Protein AF-A0A7W4TQM9-F1 (afdb_monomer_lite)

Radius of gyration: 19.51 Å; chains: 1; bounding box: 49×63×46 Å

pLDDT: mean 78.09, std 22.99, range [29.97, 98.56]

Sequence (191 aa):
MDATWTAEVLALYDAVVTAVHRAGATGSFTFEDPAGTVVALHLQCPFRLLWDGVLAIGSHDVHHTRQDLTGEESDGLDTVYDQRTGTLNAALLTARPRVTGASVGEAGALSVTWEPGFRLEVFPDCSGHIEMWRTFRLADGARHYTYPARLDQREGCAPTPAGAPVHTATGTSCDVDPDTIRLPWVEYGRT

Organism: Kineococcus radiotolerans (NCBI:txid131568)

Foldseek 3Di:
DDCVLFVVLCQLAQWFFQFWDDDQLWTKTWTQGPVRWIKMKTFPAWKFKDAQNHTQDTSCQSVADDPPPDDPVSVDRDTNRNVSRVVVNVVSNPPRWGWNDWDQDPQRWIWIDTPPRIIMTFDDDDDDDDFRMWMDTPVVVFDIDTPVGDPPNVDTPDPDPPPDDDDPDDDPDPDDDPVPDDDPDDDDDDD

Secondary structure (DSSP, 8-state):
--HHHHHHHHTTTT-EEEEEEEETTEEEEEEE-TTS-EEEEEE-S-EEEEETTEEEEEGGGGT-B-TT--SGGGGS--BHHHHHHHHHHHHHHHH-PBEEEEEE-GGG-EEEEETTTEEEEE-----SS---EEEEETTT-S-EEEESPPTTTTS--PPPPTT--------------GGG--PPP------

Structure (mmCIF, N/CA/C/O backbone):
data_AF-A0A7W4TQM9-F1
#
_entry.id   AF-A0A7W4TQM9-F1
#
loop_
_atom_site.group_PDB
_atom_site.id
_atom_site.type_symbol
_atom_site.label_atom_id
_atom_site.label_alt_id
_atom_site.label_comp_id
_atom_site.label_asym_id
_atom_site.label_entity_id
_atom_site.label_seq_id
_atom_site.pdbx_PDB_ins_code
_atom_site.Cartn_x
_atom_site.Cartn_y
_atom_site.Cartn_z
_atom_site.occupancy
_atom_site.B_iso_or_equiv
_atom_site.auth_seq_id
_atom_site.auth_comp_id
_atom_site.auth_asym_id
_atom_site.auth_atom_id
_atom_site.pdbx_PDB_model_num
ATOM 1 N N . MET A 1 1 ? 15.710 -13.471 10.686 1.00 52.88 1 MET A N 1
ATOM 2 C CA . MET A 1 1 ? 15.051 -12.196 10.338 1.00 52.88 1 MET A CA 1
ATOM 3 C C . MET A 1 1 ? 15.305 -11.216 11.468 1.00 52.88 1 MET A C 1
ATOM 5 O O . MET A 1 1 ? 15.173 -11.611 12.619 1.00 52.88 1 MET A O 1
ATOM 9 N N . ASP A 1 2 ? 15.757 -10.006 11.151 1.00 57.31 2 ASP A N 1
ATOM 10 C CA . ASP A 1 2 ? 15.994 -8.942 12.134 1.00 57.31 2 ASP A CA 1
ATOM 11 C C . ASP A 1 2 ? 14.641 -8.419 12.657 1.00 57.31 2 ASP A C 1
ATOM 13 O O . ASP A 1 2 ? 13.736 -8.144 11.871 1.00 57.31 2 ASP A O 1
ATOM 17 N N . ALA A 1 3 ? 14.486 -8.344 13.980 1.00 61.94 3 ALA A N 1
ATOM 18 C CA . ALA A 1 3 ? 13.228 -8.012 14.652 1.00 61.94 3 ALA A CA 1
ATOM 19 C C . ALA A 1 3 ? 12.780 -6.552 14.445 1.00 61.94 3 ALA A C 1
ATOM 21 O O . ALA A 1 3 ? 11.628 -6.214 14.715 1.00 61.94 3 ALA A O 1
ATOM 22 N N . THR A 1 4 ? 13.677 -5.681 13.980 1.00 61.00 4 THR A N 1
ATOM 23 C CA . THR A 1 4 ? 13.408 -4.244 13.843 1.00 61.00 4 THR A CA 1
ATOM 24 C C . THR A 1 4 ? 12.461 -3.900 12.689 1.00 61.00 4 THR A C 1
ATOM 26 O O . THR A 1 4 ? 11.603 -3.039 12.867 1.00 61.00 4 THR A O 1
ATOM 29 N N . TRP A 1 5 ? 12.518 -4.608 11.553 1.00 67.12 5 TRP A N 1
ATOM 30 C CA . TRP A 1 5 ? 11.604 -4.383 10.412 1.00 67.12 5 TRP A CA 1
ATOM 31 C C . TRP A 1 5 ? 10.157 -4.721 10.759 1.00 67.12 5 TRP A C 1
ATOM 33 O O . TRP A 1 5 ? 9.223 -4.035 10.344 1.00 67.12 5 TRP A O 1
ATOM 43 N N . THR A 1 6 ? 9.979 -5.769 11.562 1.00 70.75 6 THR A N 1
ATOM 44 C CA . THR A 1 6 ? 8.666 -6.213 12.011 1.00 70.75 6 THR A CA 1
ATOM 45 C C . THR A 1 6 ? 7.984 -5.124 12.828 1.00 70.75 6 THR A C 1
ATOM 47 O O . THR A 1 6 ? 6.808 -4.877 12.615 1.00 70.75 6 THR A O 1
ATOM 50 N N . ALA A 1 7 ? 8.701 -4.420 13.708 1.00 72.06 7 ALA A N 1
ATOM 51 C CA . ALA A 1 7 ? 8.099 -3.420 14.591 1.00 72.06 7 ALA A CA 1
ATOM 52 C C . ALA A 1 7 ? 7.445 -2.246 13.838 1.00 72.06 7 ALA A C 1
ATOM 54 O O . ALA A 1 7 ? 6.392 -1.772 14.248 1.00 72.06 7 ALA A O 1
ATOM 55 N N . GLU A 1 8 ? 8.033 -1.799 12.731 1.00 76.88 8 GLU A N 1
ATOM 56 C CA . GLU A 1 8 ? 7.565 -0.606 12.006 1.00 76.88 8 GLU A CA 1
ATOM 57 C C . GLU A 1 8 ? 6.503 -0.933 10.966 1.00 76.88 8 GLU A C 1
ATOM 59 O O . GLU A 1 8 ? 5.559 -0.174 10.781 1.00 76.88 8 GLU A O 1
ATOM 64 N N . VAL A 1 9 ? 6.582 -2.108 10.340 1.00 82.62 9 VAL A N 1
ATOM 65 C CA . VAL A 1 9 ? 5.447 -2.614 9.560 1.00 82.62 9 VAL A CA 1
ATOM 66 C C . VAL A 1 9 ? 4.268 -2.922 10.481 1.00 82.62 9 VAL A C 1
ATOM 68 O O . VAL A 1 9 ? 3.132 -2.604 10.141 1.00 82.62 9 VAL A O 1
ATOM 71 N N . LEU A 1 10 ? 4.516 -3.463 11.678 1.00 82.56 10 LEU A N 1
ATOM 72 C CA . LEU A 1 10 ? 3.479 -3.610 12.700 1.00 82.56 10 LEU A CA 1
ATOM 73 C C . LEU A 1 10 ? 2.953 -2.259 13.199 1.00 82.56 10 LEU A C 1
ATOM 75 O O . LEU A 1 10 ? 1.806 -2.205 13.627 1.00 82.56 10 LEU A O 1
ATOM 79 N N . ALA A 1 11 ? 3.724 -1.172 13.102 1.00 84.31 11 ALA A N 1
ATOM 80 C CA . ALA A 1 11 ? 3.240 0.169 13.430 1.00 84.31 11 ALA A CA 1
ATOM 81 C C . ALA A 1 11 ? 2.191 0.689 12.432 1.00 84.31 11 ALA A C 1
ATOM 83 O O . ALA A 1 11 ? 1.488 1.646 12.741 1.00 84.31 11 ALA A O 1
ATOM 84 N N . LEU A 1 12 ? 2.033 0.045 11.266 1.00 92.62 12 LEU A N 1
ATOM 85 C CA . LEU A 1 12 ? 0.896 0.307 10.383 1.00 92.62 12 LEU A CA 1
ATOM 86 C C . LEU A 1 12 ? -0.418 -0.234 10.956 1.00 92.62 12 LEU A C 1
ATOM 88 O O . LEU A 1 12 ? -1.473 0.169 10.483 1.00 92.62 12 LEU A O 1
ATOM 92 N N . TYR A 1 13 ? -0.391 -1.142 11.936 1.00 94.44 13 TYR A N 1
ATOM 93 C CA . TYR A 1 13 ? -1.608 -1.645 12.569 1.00 94.44 13 TYR A CA 1
ATOM 94 C C . TYR A 1 13 ? -2.401 -0.499 13.209 1.00 94.44 13 TYR A C 1
ATOM 96 O O . TYR A 1 13 ? -1.831 0.348 13.890 1.00 94.44 13 TYR A O 1
ATOM 104 N N . ASP A 1 14 ? -3.718 -0.485 12.989 1.00 95.88 14 ASP A N 1
ATOM 105 C CA . ASP A 1 14 ? -4.639 0.587 13.396 1.00 95.88 14 ASP A CA 1
ATOM 106 C C . ASP A 1 14 ? -4.379 1.962 12.739 1.00 95.88 14 ASP A C 1
ATOM 108 O O . ASP A 1 14 ? -5.102 2.928 12.998 1.00 95.88 14 ASP A O 1
ATOM 112 N N . ALA A 1 15 ? -3.405 2.070 11.830 1.00 96.94 15 ALA A N 1
ATOM 113 C CA . ALA A 1 15 ? -3.226 3.274 11.035 1.00 96.94 15 ALA A CA 1
ATOM 114 C C . ALA A 1 15 ? -4.370 3.424 10.020 1.00 96.94 15 ALA A C 1
ATOM 116 O O . ALA A 1 15 ? -4.879 2.448 9.464 1.00 96.94 15 ALA A O 1
ATOM 117 N N . VAL A 1 16 ? -4.772 4.663 9.755 1.00 97.88 16 VAL A N 1
ATOM 118 C CA . VAL A 1 16 ? -5.761 4.994 8.728 1.00 97.88 16 VAL A CA 1
ATOM 119 C C . VAL A 1 16 ? -5.063 5.087 7.382 1.00 97.88 16 VAL A C 1
ATOM 121 O O . VAL A 1 16 ? -4.104 5.841 7.249 1.00 97.88 16 VAL A O 1
ATOM 124 N N . VAL A 1 17 ?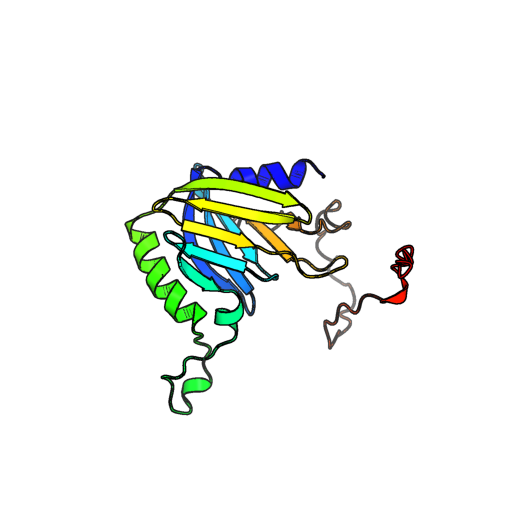 -5.559 4.387 6.364 1.00 98.00 17 VAL A N 1
ATOM 125 C CA . VAL A 1 17 ? -5.069 4.562 4.988 1.00 98.00 17 VAL A CA 1
ATOM 126 C C . VAL A 1 17 ? -5.633 5.869 4.438 1.00 98.00 17 VAL A C 1
ATOM 128 O O . VAL A 1 17 ? -6.848 6.017 4.304 1.00 98.00 17 VAL A O 1
ATOM 131 N N . THR A 1 18 ? -4.767 6.837 4.143 1.00 97.81 18 THR A N 1
ATOM 132 C CA . THR A 1 18 ? -5.188 8.195 3.763 1.00 97.81 18 THR A CA 1
ATOM 133 C C . THR A 1 18 ? -5.056 8.469 2.275 1.00 97.81 18 THR A C 1
ATOM 135 O O . THR A 1 18 ? -5.865 9.218 1.730 1.00 97.81 18 THR A O 1
ATOM 138 N N . ALA A 1 19 ? -4.071 7.868 1.606 1.00 97.75 19 ALA A N 1
ATOM 139 C CA . ALA A 1 19 ? -3.876 8.056 0.175 1.00 97.75 19 ALA A CA 1
ATOM 140 C C . ALA A 1 19 ? -3.086 6.915 -0.466 1.00 97.75 19 ALA A C 1
ATOM 142 O O . ALA A 1 19 ? -2.224 6.297 0.156 1.00 97.75 19 ALA A O 1
ATOM 143 N N . VAL A 1 20 ? -3.328 6.717 -1.756 1.00 97.69 20 VAL A N 1
ATOM 144 C CA . VAL A 1 20 ? -2.498 5.940 -2.671 1.00 97.69 20 VAL A CA 1
ATOM 145 C C . VAL A 1 20 ? -2.109 6.856 -3.819 1.00 97.69 20 VAL A C 1
ATOM 147 O O . VAL A 1 20 ? -2.951 7.547 -4.384 1.00 97.69 20 VAL A O 1
ATOM 150 N N . HIS A 1 21 ? -0.832 6.916 -4.152 1.00 95.19 21 HIS A N 1
ATOM 151 C CA . HIS A 1 21 ? -0.335 7.761 -5.231 1.00 95.19 21 HIS A CA 1
ATOM 152 C C . HIS A 1 21 ? 0.903 7.133 -5.853 1.00 95.19 21 HIS A C 1
ATOM 154 O O . HIS A 1 21 ? 1.352 6.053 -5.456 1.00 95.19 21 HIS A O 1
ATOM 160 N N . ARG A 1 22 ? 1.423 7.784 -6.886 1.00 93.69 22 ARG A N 1
ATOM 161 C CA . ARG A 1 22 ? 2.660 7.392 -7.542 1.00 93.69 22 ARG A CA 1
ATOM 162 C C . ARG A 1 22 ? 3.803 8.284 -7.069 1.00 93.69 22 ARG A C 1
ATOM 164 O O . ARG A 1 22 ? 3.654 9.500 -7.000 1.00 93.69 22 ARG A O 1
ATOM 171 N N . ALA A 1 23 ? 4.954 7.686 -6.783 1.00 90.00 23 ALA A N 1
ATOM 172 C CA . ALA A 1 23 ? 6.207 8.393 -6.539 1.00 90.00 23 ALA A CA 1
ATOM 173 C C . ALA A 1 23 ? 7.194 8.051 -7.668 1.00 90.00 23 ALA A C 1
ATOM 175 O O . ALA A 1 23 ? 7.927 7.062 -7.611 1.00 90.00 23 ALA A O 1
ATOM 176 N N . GLY A 1 24 ? 7.169 8.836 -8.748 1.00 89.06 24 GLY A N 1
ATOM 177 C CA . GLY A 1 24 ? 7.947 8.557 -9.960 1.00 89.06 24 GLY A CA 1
ATOM 178 C C . GLY A 1 24 ? 7.438 7.313 -10.696 1.00 89.06 24 GLY A C 1
ATOM 179 O O . GLY A 1 24 ? 6.365 7.343 -11.291 1.00 89.06 24 GLY A O 1
ATOM 180 N N . ALA A 1 25 ? 8.211 6.227 -10.660 1.00 89.25 25 ALA A N 1
ATOM 181 C CA . ALA A 1 25 ? 7.864 4.931 -11.256 1.00 89.25 25 ALA A CA 1
ATOM 182 C C . ALA A 1 25 ? 7.417 3.888 -10.211 1.00 89.25 25 ALA A C 1
ATOM 184 O O . ALA A 1 25 ? 7.388 2.697 -10.500 1.00 89.25 25 ALA A O 1
ATOM 185 N N . THR A 1 26 ? 7.102 4.324 -8.989 1.00 92.50 26 THR A N 1
ATOM 186 C CA . THR A 1 26 ? 6.798 3.440 -7.853 1.00 92.50 26 THR A CA 1
ATOM 187 C C . THR A 1 26 ? 5.411 3.718 -7.286 1.00 92.50 26 THR A C 1
ATOM 189 O O . THR A 1 26 ? 4.927 4.853 -7.338 1.00 92.50 26 THR A O 1
ATOM 192 N N . GLY A 1 27 ? 4.772 2.689 -6.729 1.00 96.50 27 GLY A N 1
ATOM 193 C CA . GLY A 1 27 ? 3.547 2.863 -5.951 1.00 96.50 27 GLY A CA 1
ATOM 194 C C . GLY A 1 27 ? 3.862 3.410 -4.561 1.00 96.50 27 GLY A C 1
ATOM 195 O O . GLY A 1 27 ? 4.877 3.051 -3.967 1.00 96.50 27 GLY A O 1
ATOM 196 N N . SER A 1 28 ? 3.003 4.276 -4.033 1.00 96.62 28 SER A N 1
ATOM 197 C CA . SER A 1 28 ? 3.145 4.852 -2.699 1.00 96.62 28 SER A CA 1
ATOM 198 C C . SER A 1 28 ? 1.815 4.839 -1.957 1.00 96.62 28 SER A C 1
ATOM 200 O O . SER A 1 28 ? 0.782 5.225 -2.507 1.00 96.62 28 SER A O 1
ATOM 202 N N . PHE A 1 29 ? 1.847 4.395 -0.704 1.00 97.88 29 PHE A N 1
ATOM 203 C CA . PHE A 1 29 ? 0.710 4.387 0.209 1.00 97.88 29 PHE A CA 1
ATOM 204 C C . PHE A 1 29 ? 1.023 5.279 1.403 1.00 97.88 29 PHE A C 1
ATOM 206 O O . PHE A 1 29 ? 2.104 5.186 1.983 1.00 97.88 29 PHE A O 1
ATOM 213 N N . THR A 1 30 ? 0.065 6.111 1.786 1.00 97.25 30 THR A N 1
ATOM 214 C CA . THR A 1 30 ? 0.161 6.981 2.954 1.00 97.25 30 THR A CA 1
ATOM 215 C C . THR A 1 30 ? -0.810 6.510 4.023 1.00 97.25 30 THR A C 1
ATOM 217 O O . THR A 1 30 ? -1.977 6.217 3.745 1.00 97.25 30 THR A O 1
ATOM 220 N N . PHE A 1 31 ? -0.315 6.473 5.251 1.00 97.00 31 PHE A N 1
ATOM 221 C CA . PHE A 1 31 ? -1.038 6.084 6.445 1.00 97.00 31 PHE A CA 1
ATOM 222 C C . PHE A 1 31 ? -0.929 7.187 7.497 1.00 97.00 31 PHE A C 1
ATOM 224 O O . PHE A 1 31 ? 0.062 7.912 7.543 1.00 97.00 31 PHE A O 1
ATOM 231 N N . GLU A 1 32 ? -1.931 7.302 8.355 1.00 96.19 32 GLU A N 1
ATOM 232 C CA . GLU A 1 32 ? -1.914 8.146 9.550 1.00 96.19 32 GLU A CA 1
ATOM 233 C C . GLU A 1 32 ? -2.048 7.236 10.771 1.00 96.19 32 GLU A C 1
ATOM 235 O O . GLU A 1 32 ? -3.063 6.554 10.923 1.00 96.19 32 GLU A O 1
ATOM 240 N N . ASP A 1 33 ? -1.013 7.173 11.607 1.00 93.62 33 ASP A N 1
ATOM 241 C CA . ASP A 1 33 ? -1.035 6.354 12.819 1.00 93.62 33 ASP A CA 1
ATOM 242 C C . ASP A 1 33 ? -1.989 6.942 13.889 1.00 93.62 33 ASP A C 1
ATOM 244 O O . ASP A 1 33 ? -2.444 8.084 13.764 1.00 93.62 33 ASP A O 1
ATOM 248 N N . PRO A 1 34 ? -2.310 6.208 14.973 1.00 93.00 34 PRO A N 1
ATOM 249 C CA . PRO A 1 34 ? -3.185 6.721 16.032 1.00 93.00 34 PRO A CA 1
ATOM 250 C C . PRO A 1 34 ? -2.680 7.990 16.740 1.00 93.00 34 PRO A C 1
ATOM 252 O O . PRO A 1 34 ? -3.470 8.678 17.387 1.00 93.00 34 PRO A O 1
ATOM 255 N N . ALA A 1 35 ? -1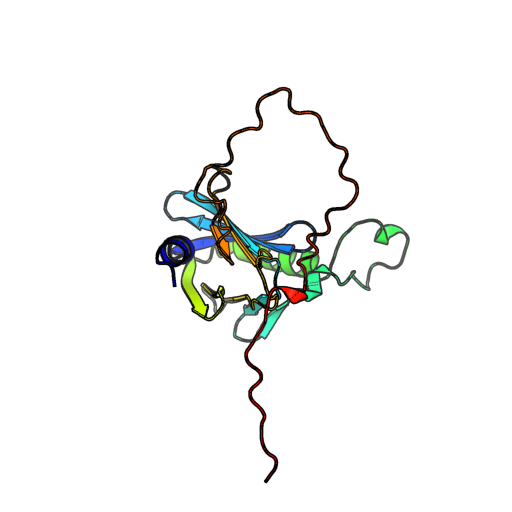.386 8.307 16.636 1.00 91.81 35 ALA A N 1
ATOM 256 C CA . ALA A 1 35 ? -0.798 9.535 17.162 1.00 91.81 35 ALA A CA 1
ATOM 257 C C . ALA A 1 35 ? -0.883 10.714 16.168 1.00 91.81 35 ALA A C 1
ATOM 259 O O . ALA A 1 35 ? -0.466 11.822 16.505 1.00 91.81 35 ALA A O 1
ATOM 260 N N . GLY A 1 36 ? -1.433 10.502 14.968 1.00 93.12 36 GLY A N 1
ATOM 261 C CA . GLY A 1 36 ? -1.517 11.496 13.898 1.00 93.12 36 GLY A CA 1
ATOM 262 C C . GLY A 1 36 ? -0.234 11.623 13.071 1.00 93.12 36 GLY A C 1
ATOM 263 O O . GLY A 1 36 ? -0.100 12.561 12.285 1.00 93.12 36 GLY A O 1
ATOM 264 N N . THR A 1 37 ? 0.726 10.711 13.234 1.00 92.25 37 THR A N 1
ATOM 265 C CA . THR A 1 37 ? 1.956 10.697 12.439 1.00 92.25 37 THR A CA 1
ATOM 266 C C . THR A 1 37 ? 1.665 10.146 11.054 1.00 92.25 37 THR A C 1
ATOM 268 O O . THR A 1 37 ? 1.096 9.064 10.908 1.00 92.25 37 THR A O 1
ATOM 271 N N . VAL A 1 38 ? 2.121 10.857 10.024 1.00 94.12 38 VAL A N 1
ATOM 272 C CA . VAL A 1 38 ? 1.992 10.388 8.645 1.00 94.12 38 VAL A CA 1
ATOM 273 C C . VAL A 1 38 ? 3.159 9.474 8.284 1.00 94.12 38 VAL A C 1
ATOM 275 O O . VAL A 1 38 ? 4.319 9.893 8.319 1.00 94.12 38 VAL A O 1
ATOM 278 N N . VAL A 1 39 ? 2.841 8.240 7.904 1.00 93.62 39 VAL A N 1
ATOM 279 C CA . VAL A 1 39 ? 3.780 7.211 7.451 1.00 93.62 39 VAL A CA 1
ATOM 280 C C . VAL A 1 39 ? 3.568 6.968 5.961 1.00 93.62 39 VAL A C 1
ATOM 282 O O . VAL A 1 39 ? 2.442 6.774 5.516 1.00 93.62 39 VAL A O 1
ATOM 285 N N . ALA A 1 40 ? 4.643 6.957 5.183 1.00 94.38 40 ALA A N 1
ATOM 286 C CA . ALA A 1 40 ? 4.629 6.585 3.775 1.00 94.38 40 ALA A CA 1
ATOM 287 C C . ALA A 1 40 ? 5.263 5.201 3.581 1.00 94.38 40 ALA A C 1
ATOM 289 O O . ALA A 1 40 ? 6.264 4.879 4.220 1.00 94.38 40 ALA A O 1
ATOM 290 N N . LEU A 1 41 ? 4.697 4.406 2.675 1.00 95.81 41 LEU A N 1
ATOM 291 C CA . LEU A 1 41 ? 5.211 3.125 2.193 1.00 95.81 41 LEU A CA 1
ATOM 292 C C . LEU A 1 41 ? 5.432 3.233 0.684 1.00 95.81 41 LEU A C 1
ATOM 294 O O . LEU A 1 41 ? 4.469 3.337 -0.071 1.00 95.81 41 LEU A O 1
ATOM 298 N N . HIS A 1 42 ? 6.686 3.195 0.244 1.00 95.69 42 HIS A N 1
ATOM 299 C CA . HIS A 1 42 ? 7.048 3.200 -1.174 1.00 95.69 42 HIS A CA 1
ATOM 300 C C . HIS A 1 42 ? 7.360 1.781 -1.651 1.00 95.69 42 HIS A C 1
ATOM 302 O O . HIS A 1 42 ? 8.055 1.036 -0.959 1.00 95.69 42 HIS A O 1
ATOM 308 N N . LEU A 1 43 ? 6.884 1.436 -2.848 1.00 96.56 43 LEU A N 1
ATOM 309 C CA . LEU A 1 43 ? 6.911 0.091 -3.421 1.00 96.56 43 LEU A CA 1
ATOM 310 C C . LEU A 1 43 ? 7.662 0.096 -4.757 1.00 96.56 43 LEU A C 1
ATOM 312 O O . LEU A 1 43 ? 7.127 0.563 -5.764 1.00 96.56 43 LEU A O 1
ATOM 316 N N . GLN A 1 44 ? 8.898 -0.408 -4.758 1.00 94.25 44 GLN A N 1
ATOM 317 C CA . GLN A 1 44 ? 9.731 -0.512 -5.964 1.00 94.25 44 GLN A CA 1
ATOM 318 C C . GLN A 1 44 ? 9.544 -1.854 -6.686 1.00 94.25 44 GLN A C 1
ATOM 320 O O . GLN A 1 44 ? 9.601 -1.904 -7.910 1.00 94.25 44 GLN A O 1
ATOM 325 N N . CYS A 1 45 ? 9.293 -2.928 -5.935 1.00 94.25 45 CYS A N 1
ATOM 326 C CA . CYS A 1 45 ? 8.994 -4.255 -6.477 1.00 94.25 45 CYS A CA 1
ATOM 327 C C . CYS A 1 45 ? 7.533 -4.393 -6.942 1.00 94.25 45 CYS A C 1
ATOM 329 O O . CYS A 1 45 ? 6.685 -3.567 -6.581 1.00 94.25 45 CYS A O 1
ATOM 331 N N . PRO A 1 46 ? 7.200 -5.464 -7.692 1.00 97.38 46 PRO A N 1
ATOM 332 C CA . PRO A 1 46 ? 5.828 -5.803 -8.019 1.00 97.38 46 PRO A CA 1
ATOM 333 C C . PRO A 1 46 ? 4.931 -5.826 -6.787 1.00 97.38 46 PRO A C 1
ATOM 335 O O . PRO A 1 46 ? 5.259 -6.382 -5.739 1.00 97.38 46 PRO A O 1
ATOM 338 N N . PHE A 1 47 ? 3.757 -5.235 -6.935 1.00 98.31 47 PHE A N 1
ATOM 339 C CA . PHE A 1 47 ? 2.743 -5.213 -5.900 1.00 98.31 47 PHE A CA 1
ATOM 340 C C . PHE A 1 47 ? 1.364 -5.313 -6.528 1.00 98.31 47 PHE A C 1
ATOM 342 O O . PHE A 1 47 ? 1.166 -5.053 -7.721 1.00 98.31 47 PHE A O 1
ATOM 349 N N . ARG A 1 48 ? 0.393 -5.668 -5.695 1.00 98.50 48 ARG A N 1
ATOM 350 C CA . ARG A 1 48 ? -1.014 -5.573 -6.043 1.00 98.50 48 ARG A CA 1
ATOM 351 C C . ARG A 1 48 ? -1.852 -5.131 -4.864 1.00 98.50 48 ARG A C 1
ATOM 353 O O . ARG A 1 48 ? -1.613 -5.545 -3.735 1.00 98.50 48 ARG A O 1
ATOM 360 N N . LEU A 1 49 ? -2.871 -4.345 -5.160 1.00 98.56 49 LEU A N 1
ATOM 361 C CA . LEU A 1 49 ? -3.971 -4.056 -4.266 1.00 98.56 49 LEU A CA 1
ATOM 362 C C . LEU A 1 49 ? -5.180 -4.872 -4.709 1.00 98.56 49 LEU A C 1
ATOM 364 O O . LEU A 1 49 ? -5.653 -4.732 -5.839 1.00 98.56 49 LEU A O 1
ATOM 368 N N . LEU A 1 50 ? -5.679 -5.707 -3.810 1.00 98.50 50 LEU A N 1
ATOM 369 C CA . LEU A 1 50 ? -6.927 -6.432 -3.965 1.00 98.50 50 LEU A CA 1
ATOM 370 C C . LEU A 1 50 ? -8.048 -5.711 -3.214 1.00 98.50 50 LEU A C 1
ATOM 372 O O . LEU A 1 50 ? -7.803 -5.143 -2.150 1.00 98.50 50 LEU A O 1
ATOM 376 N N . TRP A 1 51 ? -9.267 -5.797 -3.735 1.00 97.12 51 TRP A N 1
ATOM 377 C CA . TRP A 1 51 ? -10.502 -5.430 -3.045 1.00 97.12 51 TRP A CA 1
ATOM 378 C C . TRP A 1 51 ? -11.503 -6.574 -3.208 1.00 97.12 51 TRP A C 1
ATOM 380 O O . TRP A 1 51 ? -11.812 -6.963 -4.334 1.00 97.12 51 TRP A O 1
ATOM 390 N N . ASP A 1 52 ? -11.922 -7.179 -2.093 1.00 96.38 52 ASP A N 1
ATOM 391 C CA . ASP A 1 52 ? -12.800 -8.359 -2.072 1.00 96.38 52 ASP A CA 1
ATOM 392 C C . ASP A 1 52 ? -12.287 -9.497 -2.980 1.00 96.38 52 ASP A C 1
ATOM 394 O O . ASP A 1 52 ? -13.031 -10.199 -3.663 1.00 96.38 52 ASP A O 1
ATOM 398 N N . GLY A 1 53 ? -10.959 -9.668 -3.005 1.00 96.38 53 GLY A N 1
ATOM 399 C CA . GLY A 1 53 ? -10.264 -10.683 -3.803 1.00 96.38 53 GLY A CA 1
ATOM 400 C C . GLY A 1 53 ? -10.045 -10.326 -5.278 1.00 96.38 53 GLY A C 1
ATOM 401 O O . GLY A 1 53 ? -9.349 -11.065 -5.973 1.00 96.38 53 GLY A O 1
ATOM 402 N N . VAL A 1 54 ? -10.568 -9.196 -5.758 1.00 97.44 54 VAL A N 1
ATOM 403 C CA . VAL A 1 54 ? -10.380 -8.717 -7.135 1.00 97.44 54 VAL A CA 1
ATOM 404 C C . VAL A 1 54 ? -9.169 -7.794 -7.214 1.00 97.44 54 VAL A C 1
ATOM 406 O O . VAL A 1 54 ? -8.981 -6.938 -6.355 1.00 97.44 54 VAL A O 1
ATOM 409 N N . LEU A 1 55 ? -8.347 -7.942 -8.258 1.00 98.00 55 LEU A N 1
ATOM 410 C CA . LEU A 1 55 ? -7.218 -7.048 -8.521 1.00 98.00 55 LEU A CA 1
ATOM 411 C C . LEU A 1 55 ? -7.715 -5.637 -8.864 1.00 98.00 55 LEU A C 1
ATOM 413 O O . LEU A 1 55 ? -8.193 -5.401 -9.970 1.00 98.00 55 LEU A O 1
ATOM 417 N N . ALA A 1 56 ? -7.577 -4.706 -7.920 1.00 97.25 56 ALA A N 1
ATOM 418 C CA . ALA A 1 56 ? -7.965 -3.311 -8.091 1.00 97.25 56 ALA A CA 1
ATOM 419 C C . ALA A 1 56 ? -6.837 -2.492 -8.734 1.00 97.25 56 ALA A C 1
ATOM 421 O O . ALA A 1 56 ? -7.068 -1.766 -9.701 1.00 97.25 56 ALA A O 1
ATOM 422 N N . ILE A 1 57 ? -5.608 -2.626 -8.227 1.00 98.19 57 ILE A N 1
ATOM 423 C CA . ILE A 1 57 ? -4.426 -1.900 -8.720 1.00 98.19 57 ILE A CA 1
ATOM 424 C C . ILE A 1 57 ? -3.245 -2.865 -8.789 1.00 98.19 57 ILE A C 1
ATOM 426 O O . ILE A 1 57 ? -2.987 -3.586 -7.829 1.00 98.19 57 ILE A O 1
ATOM 430 N N . GLY A 1 58 ? -2.522 -2.879 -9.904 1.00 97.88 58 GLY A N 1
ATOM 431 C CA . GLY A 1 58 ? -1.265 -3.614 -10.054 1.00 97.88 58 GLY A CA 1
ATOM 432 C C . GLY A 1 58 ? -0.089 -2.672 -10.288 1.00 97.88 58 GLY A C 1
ATOM 433 O O . GLY A 1 58 ? -0.263 -1.580 -10.822 1.00 97.88 58 GLY A O 1
ATOM 434 N N . SER A 1 59 ? 1.125 -3.104 -9.948 1.00 96.62 59 SER A N 1
ATOM 435 C CA . SER A 1 59 ? 2.344 -2.322 -10.208 1.00 96.62 59 SER A CA 1
ATOM 436 C C . SER A 1 59 ? 2.521 -1.948 -11.682 1.00 96.62 59 SER A C 1
ATOM 438 O O . SER A 1 59 ? 2.945 -0.840 -11.978 1.00 96.62 59 SER A O 1
ATOM 440 N N . HIS A 1 60 ? 2.136 -2.821 -12.618 1.00 95.31 60 HIS A N 1
ATOM 441 C CA . HIS A 1 60 ? 2.212 -2.528 -14.054 1.00 95.31 60 HIS A CA 1
ATOM 442 C C . HIS A 1 60 ? 1.327 -1.353 -14.486 1.00 95.31 60 HIS A C 1
ATOM 444 O O . HIS A 1 60 ? 1.660 -0.679 -15.461 1.00 95.31 60 HIS A O 1
ATOM 450 N N . ASP A 1 61 ? 0.250 -1.048 -13.750 1.00 95.19 61 ASP A N 1
ATOM 451 C CA . ASP A 1 61 ? -0.618 0.092 -14.061 1.00 95.19 61 ASP A CA 1
ATOM 452 C C . ASP A 1 61 ? 0.175 1.417 -14.060 1.00 95.19 61 ASP A C 1
ATOM 454 O O . ASP A 1 61 ? -0.228 2.364 -14.732 1.00 95.19 61 ASP A O 1
ATOM 458 N N . VAL A 1 62 ? 1.310 1.478 -13.340 1.00 92.00 62 VAL A N 1
ATOM 459 C CA . VAL A 1 62 ? 2.225 2.634 -13.244 1.00 92.00 62 VAL A CA 1
ATOM 460 C C . VAL A 1 62 ? 2.909 2.960 -14.577 1.00 92.00 62 VAL A C 1
ATOM 462 O O . VAL A 1 62 ? 3.389 4.074 -14.772 1.00 92.00 62 VAL A O 1
ATOM 465 N N . HIS A 1 63 ? 2.968 2.005 -15.505 1.00 88.44 63 HIS A N 1
ATOM 466 C CA . HIS A 1 63 ? 3.641 2.164 -16.797 1.00 88.44 63 HIS A CA 1
ATOM 467 C C . HIS A 1 63 ? 2.670 2.237 -17.977 1.00 88.44 63 HIS A C 1
ATOM 469 O O . HIS A 1 63 ? 3.085 2.525 -19.099 1.00 88.44 63 HIS A O 1
ATOM 475 N N . HIS A 1 64 ? 1.384 1.975 -17.748 1.00 86.19 64 HIS A N 1
ATOM 476 C CA . HIS A 1 64 ? 0.383 1.989 -18.804 1.00 86.19 64 HIS A CA 1
ATOM 477 C C . HIS A 1 64 ? -0.211 3.383 -18.949 1.00 86.19 64 HIS A C 1
ATOM 479 O O . HIS A 1 64 ? -0.969 3.841 -18.094 1.00 86.19 64 HIS A O 1
ATOM 485 N N . THR A 1 65 ? 0.119 4.046 -20.055 1.00 83.06 65 THR A N 1
ATOM 486 C CA . THR A 1 65 ? -0.560 5.275 -20.457 1.00 83.06 65 THR A CA 1
ATOM 487 C C . THR A 1 65 ? -2.024 4.989 -20.765 1.00 83.06 65 THR A C 1
ATOM 489 O O . THR A 1 65 ? -2.411 3.903 -21.213 1.00 83.06 65 THR A O 1
ATOM 492 N N . ARG A 1 66 ? -2.860 5.982 -20.491 1.00 76.88 66 ARG A N 1
ATOM 493 C CA . ARG A 1 66 ? -4.289 5.927 -20.770 1.00 76.88 66 ARG A CA 1
ATOM 494 C C . ARG A 1 66 ? -4.554 5.912 -22.280 1.00 76.88 66 ARG A C 1
ATOM 496 O O . ARG A 1 66 ? -4.105 6.796 -23.000 1.00 76.88 66 ARG A O 1
ATOM 503 N N . GLN A 1 67 ? -5.288 4.901 -22.757 1.00 66.19 67 GLN A N 1
ATOM 504 C CA . GLN A 1 67 ? -5.606 4.727 -24.185 1.00 66.19 67 GLN A CA 1
ATOM 505 C C . GLN A 1 67 ? -6.640 5.734 -24.710 1.00 66.19 67 GLN A C 1
ATOM 507 O O . GLN A 1 67 ? -6.754 5.915 -25.918 1.00 66.19 67 GLN A O 1
ATOM 512 N N . ASP A 1 68 ? -7.401 6.377 -23.822 1.00 65.50 68 ASP A N 1
ATOM 513 C CA . ASP A 1 68 ? -8.402 7.389 -24.164 1.00 65.50 68 ASP A CA 1
ATOM 514 C C . ASP A 1 68 ? -7.806 8.785 -24.420 1.00 65.50 68 ASP A C 1
ATOM 516 O O . ASP A 1 68 ? -8.525 9.687 -24.846 1.00 65.50 68 ASP A O 1
ATOM 520 N N . LEU A 1 69 ? -6.493 8.956 -24.236 1.00 58.19 69 LEU A N 1
ATOM 521 C CA . LEU A 1 69 ? -5.767 10.167 -24.609 1.00 58.19 69 LEU A CA 1
ATOM 522 C C . LEU A 1 69 ? -5.323 10.071 -26.077 1.00 58.19 69 LEU A C 1
ATOM 524 O O . LEU A 1 69 ? -4.209 9.655 -26.392 1.00 58.19 69 LEU A O 1
ATOM 528 N N . THR A 1 70 ? -6.205 10.424 -27.010 1.00 53.59 70 THR A N 1
ATOM 529 C CA . THR A 1 70 ? -5.830 10.583 -28.422 1.00 53.59 70 THR A CA 1
ATOM 530 C C . THR A 1 70 ? -5.341 12.013 -28.671 1.00 53.59 70 THR A C 1
ATOM 532 O O . THR A 1 70 ? -6.165 12.915 -28.800 1.00 53.59 70 THR A O 1
ATOM 535 N N . GLY A 1 71 ? -4.026 12.237 -28.767 1.00 55.06 71 GLY A N 1
ATOM 536 C CA . GLY A 1 71 ? -3.449 13.532 -29.168 1.00 55.06 71 GLY A CA 1
ATOM 537 C C . GLY A 1 71 ? -2.125 13.887 -28.480 1.00 55.06 71 GLY A C 1
ATOM 538 O O . GLY A 1 71 ? -1.627 13.133 -27.648 1.00 55.06 71 GLY A O 1
ATOM 539 N N . GLU A 1 72 ? -1.580 15.067 -28.808 1.00 52.59 72 GLU A N 1
ATOM 540 C CA . GLU A 1 72 ? -0.387 15.688 -28.182 1.00 52.59 72 GLU A CA 1
ATOM 541 C C . GLU A 1 72 ? -0.558 15.974 -26.667 1.00 52.59 72 GLU A C 1
ATOM 543 O O . GLU A 1 72 ? 0.361 16.439 -26.004 1.00 52.59 72 GLU A O 1
ATOM 548 N N . GLU A 1 73 ? -1.712 15.642 -26.076 1.00 52.88 73 GLU A N 1
ATOM 549 C CA . GLU A 1 73 ? -1.961 15.674 -24.625 1.00 52.88 73 GLU A CA 1
ATOM 550 C C . GLU A 1 73 ? -1.260 14.526 -23.863 1.00 52.88 73 GLU A C 1
ATOM 552 O O . GLU A 1 73 ? -1.253 14.506 -22.633 1.00 52.88 73 GLU A O 1
ATOM 557 N N . SER A 1 74 ? -0.625 13.583 -24.575 1.00 53.06 74 SER A N 1
ATOM 558 C CA . SER A 1 74 ? 0.175 12.489 -23.996 1.00 53.06 74 SER A CA 1
ATOM 559 C C . SER A 1 74 ? 1.482 12.948 -23.336 1.00 53.06 74 SER A C 1
ATOM 561 O O . SER A 1 74 ? 2.123 12.150 -22.646 1.00 53.06 74 SER A O 1
ATOM 563 N N . ASP A 1 75 ? 1.887 14.205 -23.513 1.00 46.94 75 ASP A N 1
ATOM 564 C CA . ASP A 1 75 ? 3.126 14.734 -22.930 1.00 46.94 75 ASP A CA 1
ATOM 565 C C . ASP A 1 75 ? 3.043 14.868 -21.389 1.00 46.94 75 ASP A C 1
ATOM 567 O O . ASP A 1 75 ? 4.036 15.170 -20.724 1.00 46.94 75 ASP A O 1
ATOM 571 N N . GLY A 1 76 ? 1.872 14.582 -20.801 1.00 51.81 76 GLY A N 1
ATOM 572 C CA . GLY A 1 76 ? 1.563 14.724 -19.382 1.00 51.81 76 GLY A CA 1
ATOM 573 C C . GLY A 1 76 ? 0.979 13.474 -18.716 1.00 51.81 76 GLY A C 1
ATOM 574 O O . GLY A 1 76 ? -0.179 13.470 -18.326 1.00 51.81 76 GLY A O 1
ATOM 575 N N . LEU A 1 77 ? 1.828 12.473 -18.479 1.00 62.50 77 LEU A N 1
ATOM 576 C CA . LEU A 1 77 ? 1.982 11.797 -17.176 1.00 62.50 77 LEU A CA 1
ATOM 577 C C . LEU A 1 77 ? 0.837 10.953 -16.573 1.00 62.50 77 LEU A C 1
ATOM 579 O O . LEU A 1 77 ? 1.157 10.205 -15.656 1.00 62.50 77 LEU A O 1
ATOM 583 N N . ASP A 1 78 ? -0.413 10.992 -17.032 1.00 77.94 78 ASP A N 1
ATOM 584 C CA . ASP A 1 78 ? -1.501 10.219 -16.410 1.00 77.94 78 ASP A CA 1
ATOM 585 C C . ASP A 1 78 ? -1.529 8.753 -16.873 1.00 77.94 78 ASP A C 1
ATOM 587 O O . ASP A 1 78 ? -1.721 8.416 -18.047 1.00 77.94 78 ASP A O 1
ATOM 591 N N . THR A 1 79 ? -1.369 7.851 -15.911 1.00 89.50 79 THR A N 1
ATOM 592 C CA . THR A 1 79 ? -1.348 6.400 -16.122 1.00 89.50 79 THR A CA 1
ATOM 593 C C . THR A 1 79 ? -2.669 5.751 -15.703 1.00 89.50 79 THR A C 1
ATOM 595 O O . THR A 1 79 ? -3.498 6.351 -15.012 1.00 89.50 79 THR A O 1
ATOM 598 N N . VAL A 1 80 ? -2.878 4.488 -16.085 1.00 92.75 80 VAL A N 1
ATOM 599 C CA . VAL A 1 80 ? -3.977 3.660 -15.552 1.00 92.75 80 VAL A CA 1
ATOM 600 C C . VAL A 1 80 ? -3.932 3.636 -14.019 1.00 92.75 80 VAL A C 1
ATOM 602 O O . VAL A 1 80 ? -4.977 3.642 -13.364 1.00 92.75 80 VAL A O 1
ATOM 605 N N . TYR A 1 81 ? -2.733 3.670 -13.435 1.00 94.62 81 TYR A N 1
ATOM 606 C CA . TYR A 1 81 ? -2.543 3.763 -11.993 1.00 94.62 81 TYR A CA 1
ATOM 607 C C . TYR A 1 81 ? -3.090 5.074 -11.419 1.00 94.62 81 TYR A C 1
ATOM 609 O O . TYR A 1 81 ? -3.858 5.047 -10.457 1.00 94.62 81 TYR A O 1
ATOM 617 N N . ASP A 1 82 ? -2.759 6.217 -12.021 1.00 93.38 82 ASP A N 1
ATOM 618 C CA . ASP A 1 82 ? -3.202 7.532 -11.538 1.00 93.38 82 ASP A CA 1
ATOM 619 C C . ASP A 1 82 ? -4.742 7.642 -11.554 1.00 93.38 82 ASP A C 1
ATOM 621 O O . ASP A 1 82 ? -5.356 8.051 -10.566 1.00 93.38 82 ASP A O 1
ATOM 625 N N . GLN A 1 83 ? -5.399 7.141 -12.606 1.00 92.81 83 GLN A N 1
ATOM 626 C CA . GLN A 1 83 ? -6.865 7.067 -12.663 1.00 92.81 83 GLN A CA 1
ATOM 627 C C . GLN A 1 83 ? -7.454 6.210 -11.529 1.00 92.81 83 GLN A C 1
ATOM 629 O O . GLN A 1 83 ? -8.363 6.644 -10.815 1.00 92.81 83 GLN A O 1
ATOM 634 N N . ARG A 1 84 ? -6.950 4.981 -11.358 1.00 95.81 84 ARG A N 1
ATOM 635 C CA . ARG A 1 84 ? -7.473 4.036 -10.358 1.00 95.81 84 ARG A CA 1
ATOM 636 C C . ARG A 1 84 ? -7.244 4.528 -8.934 1.00 95.81 84 ARG A C 1
ATOM 638 O O . ARG A 1 84 ? -8.138 4.414 -8.095 1.00 95.81 84 ARG A O 1
ATOM 645 N N . THR A 1 85 ? -6.075 5.105 -8.666 1.00 96.31 85 THR A N 1
ATOM 646 C CA . THR A 1 85 ? -5.784 5.713 -7.365 1.00 96.31 85 THR A CA 1
ATOM 647 C C . THR A 1 85 ? -6.646 6.943 -7.103 1.00 96.31 85 THR A C 1
ATOM 649 O O . THR A 1 85 ? -7.079 7.117 -5.971 1.00 96.31 85 THR A O 1
ATOM 652 N N . GLY A 1 86 ? -7.002 7.741 -8.116 1.00 95.44 86 GLY A N 1
ATOM 653 C CA . GLY A 1 86 ? -7.969 8.834 -7.971 1.00 95.44 86 GLY A CA 1
ATOM 654 C C . GLY A 1 86 ? -9.335 8.359 -7.461 1.00 95.44 86 GLY A C 1
ATOM 655 O O . GLY A 1 86 ? -9.852 8.896 -6.479 1.00 95.44 86 GLY A O 1
ATOM 656 N N . THR A 1 87 ? -9.895 7.305 -8.067 1.00 94.31 87 THR A N 1
ATOM 657 C CA . THR A 1 87 ? -11.149 6.687 -7.596 1.00 94.31 87 THR A CA 1
ATOM 658 C C . THR A 1 87 ? -11.012 6.128 -6.181 1.00 94.31 87 THR A C 1
ATOM 660 O O . THR A 1 87 ? -11.877 6.365 -5.337 1.00 94.31 87 THR A O 1
ATOM 663 N N . LEU A 1 88 ? -9.915 5.419 -5.900 1.00 95.94 88 LEU A N 1
ATOM 664 C CA . LEU A 1 88 ? -9.654 4.863 -4.575 1.00 95.94 88 LEU A CA 1
ATOM 665 C C . LEU A 1 88 ? -9.527 5.962 -3.511 1.00 95.94 88 LEU A C 1
ATOM 667 O O . LEU A 1 88 ? -10.157 5.869 -2.464 1.00 95.94 88 LEU A O 1
ATOM 671 N N . ASN A 1 89 ? -8.774 7.026 -3.782 1.00 97.38 89 ASN A N 1
ATOM 672 C CA . ASN A 1 89 ? -8.550 8.127 -2.845 1.00 97.38 89 ASN A CA 1
ATOM 673 C C . ASN A 1 89 ? -9.848 8.852 -2.488 1.00 97.38 89 ASN A C 1
ATOM 675 O O . ASN A 1 89 ? -10.053 9.188 -1.324 1.00 97.38 89 ASN A O 1
ATOM 679 N N . ALA A 1 90 ? -10.759 9.035 -3.448 1.00 95.44 90 ALA A N 1
ATOM 680 C CA . ALA A 1 90 ? -12.082 9.585 -3.161 1.00 95.44 90 ALA A CA 1
ATOM 681 C C . ALA A 1 90 ? -12.863 8.715 -2.154 1.00 95.44 90 ALA A C 1
ATOM 683 O O . ALA A 1 90 ? -13.496 9.241 -1.233 1.00 95.44 90 ALA A O 1
ATOM 684 N N . ALA A 1 91 ? -12.774 7.386 -2.281 1.00 93.81 91 ALA A N 1
ATOM 685 C CA . ALA A 1 91 ? -13.371 6.459 -1.324 1.00 93.81 91 ALA A CA 1
ATOM 686 C C . ALA A 1 91 ? -12.660 6.495 0.043 1.00 93.81 91 ALA A C 1
ATOM 688 O O . ALA A 1 91 ? -13.331 6.556 1.074 1.00 93.81 91 ALA A O 1
ATOM 689 N N . LEU A 1 92 ? -11.321 6.526 0.066 1.00 95.31 92 LEU A N 1
ATOM 690 C CA . LEU A 1 92 ? -10.520 6.582 1.297 1.00 95.31 92 LEU A CA 1
ATOM 691 C C . LEU A 1 92 ? -10.802 7.842 2.124 1.00 95.31 92 LEU A C 1
ATOM 693 O O . LEU A 1 92 ? -10.940 7.745 3.342 1.00 95.31 92 LEU A O 1
ATOM 697 N N . LEU A 1 93 ? -10.959 9.003 1.478 1.00 94.69 93 LEU A N 1
ATOM 698 C CA . LEU A 1 93 ? -11.295 10.263 2.153 1.00 94.69 93 LEU A CA 1
ATOM 699 C C . LEU A 1 93 ? -12.607 10.177 2.942 1.00 94.69 93 LEU A C 1
ATOM 701 O O . LEU A 1 93 ? -12.732 10.791 4.000 1.00 94.69 93 LEU A O 1
ATOM 705 N N . THR A 1 94 ? -13.572 9.407 2.438 1.00 94.62 94 THR A N 1
ATOM 706 C CA . THR A 1 94 ? -14.888 9.248 3.069 1.00 94.62 94 THR A CA 1
ATOM 707 C C . THR A 1 94 ? -14.882 8.127 4.107 1.00 94.62 94 THR A C 1
ATOM 709 O O . THR A 1 94 ? -15.376 8.311 5.216 1.00 94.62 94 THR A O 1
ATOM 712 N N . ALA A 1 95 ? -14.333 6.962 3.756 1.00 95.12 95 ALA A N 1
ATOM 713 C CA . ALA A 1 95 ? -14.400 5.764 4.588 1.00 95.12 95 ALA A CA 1
ATOM 714 C C . ALA A 1 95 ? -13.367 5.751 5.724 1.00 95.12 95 ALA A C 1
ATOM 716 O O . ALA A 1 95 ? -13.609 5.112 6.745 1.00 95.12 95 ALA A O 1
ATOM 717 N N . ARG A 1 96 ? -12.224 6.432 5.543 1.00 96.81 96 ARG A N 1
ATOM 718 C CA . ARG A 1 96 ? -11.064 6.430 6.453 1.00 96.81 96 ARG A CA 1
ATOM 719 C C . ARG A 1 96 ? -10.769 5.040 7.042 1.00 96.81 96 ARG A C 1
ATOM 721 O O . ARG A 1 96 ? -10.788 4.873 8.265 1.00 96.81 96 ARG A O 1
ATOM 728 N N . PRO A 1 97 ? -10.528 4.028 6.194 1.00 97.44 97 PRO A N 1
ATOM 729 C CA . PRO A 1 97 ? -10.397 2.664 6.668 1.00 97.44 97 PRO A CA 1
ATOM 730 C C . PRO A 1 97 ? -9.121 2.475 7.487 1.00 97.44 97 PRO A C 1
ATOM 732 O O . PRO A 1 97 ? -8.079 3.067 7.195 1.00 97.44 97 PRO A O 1
ATOM 735 N N . ARG A 1 98 ? -9.212 1.619 8.504 1.00 97.88 98 ARG A N 1
ATOM 736 C CA . ARG A 1 98 ? -8.100 1.279 9.394 1.00 97.88 98 ARG A CA 1
ATOM 737 C C . ARG A 1 98 ? -7.459 -0.030 8.978 1.00 97.88 98 ARG A C 1
ATOM 739 O O . ARG A 1 98 ? -8.154 -0.991 8.648 1.00 97.88 98 ARG A O 1
ATOM 746 N N . VAL A 1 99 ? -6.136 -0.069 9.039 1.00 98.25 99 VAL A N 1
ATOM 747 C CA . VAL A 1 99 ? -5.352 -1.287 8.855 1.00 98.25 99 VAL A CA 1
ATOM 748 C C . VAL A 1 99 ? -5.673 -2.270 9.976 1.00 98.25 99 VAL A C 1
ATOM 750 O O . VAL A 1 99 ? -5.452 -1.998 11.154 1.00 98.25 99 VAL A O 1
ATOM 753 N N . THR A 1 100 ? -6.173 -3.437 9.588 1.00 97.75 100 THR A N 1
ATOM 754 C CA . THR A 1 100 ? -6.556 -4.540 10.478 1.00 97.75 100 THR A CA 1
ATOM 755 C C . THR A 1 100 ? -5.476 -5.612 10.584 1.00 97.75 100 THR A C 1
ATOM 757 O O . THR A 1 100 ? -5.577 -6.518 11.406 1.00 97.75 100 THR A O 1
ATOM 760 N N . GLY A 1 101 ? -4.440 -5.544 9.750 1.00 96.38 101 GLY A N 1
ATOM 761 C CA . GLY A 1 101 ? -3.324 -6.479 9.794 1.00 96.38 101 GLY A CA 1
ATOM 762 C C . GLY A 1 101 ? -2.187 -6.043 8.886 1.00 96.38 101 GLY A C 1
ATOM 763 O O . GLY A 1 101 ? -2.429 -5.590 7.770 1.00 96.38 101 GLY A O 1
ATOM 764 N N . ALA A 1 102 ? -0.956 -6.203 9.360 1.00 96.06 102 ALA A N 1
ATOM 765 C CA . ALA A 1 102 ? 0.264 -5.947 8.608 1.00 96.06 102 ALA A CA 1
ATOM 766 C C . ALA A 1 102 ? 1.298 -7.025 8.952 1.00 96.06 102 ALA A C 1
ATOM 768 O O . ALA A 1 102 ? 1.428 -7.418 10.112 1.00 96.06 102 ALA A O 1
ATOM 769 N N . SER A 1 103 ? 2.016 -7.538 7.956 1.00 93.88 103 SER A N 1
ATOM 770 C CA . SER A 1 103 ? 3.014 -8.591 8.164 1.00 93.88 103 SER A CA 1
ATOM 771 C C . SER A 1 103 ? 4.124 -8.543 7.125 1.00 93.88 103 SER A C 1
ATOM 773 O O . SER A 1 103 ? 3.876 -8.236 5.959 1.00 93.88 103 SER A O 1
ATOM 775 N N . VAL A 1 104 ? 5.336 -8.887 7.561 1.00 93.06 104 VAL A N 1
ATOM 776 C CA . VAL A 1 104 ? 6.481 -9.151 6.686 1.00 93.06 104 VAL A CA 1
ATOM 777 C C . VAL A 1 104 ? 6.756 -10.649 6.718 1.00 93.06 104 VAL A C 1
ATOM 779 O O . VAL A 1 104 ? 7.005 -11.217 7.782 1.00 93.06 104 VAL A O 1
ATOM 782 N N . GLY A 1 105 ? 6.660 -11.285 5.561 1.00 92.25 105 GLY A N 1
ATOM 783 C CA . GLY A 1 105 ? 6.929 -12.695 5.347 1.00 92.25 105 GLY A CA 1
ATOM 784 C C . GLY A 1 105 ? 8.359 -12.966 4.890 1.00 92.25 105 GLY A C 1
ATOM 785 O O . GLY A 1 105 ? 9.269 -12.141 5.002 1.00 92.25 105 GLY A O 1
ATOM 786 N N . GLU A 1 106 ? 8.546 -14.169 4.356 1.00 91.25 106 GLU A N 1
ATOM 787 C CA . GLU A 1 106 ? 9.812 -14.595 3.774 1.00 91.25 106 GLU A CA 1
ATOM 788 C C . GLU A 1 106 ? 10.243 -13.673 2.629 1.00 91.25 106 GLU A C 1
ATOM 790 O O . GLU A 1 106 ? 9.412 -13.102 1.921 1.00 91.25 106 GLU A O 1
ATOM 795 N N . ALA A 1 107 ? 11.559 -13.503 2.484 1.00 90.81 107 ALA A N 1
ATOM 796 C CA . ALA A 1 107 ? 12.171 -12.652 1.469 1.00 90.81 107 ALA A CA 1
ATOM 797 C C . ALA A 1 107 ? 11.620 -11.213 1.435 1.00 90.81 107 ALA A C 1
ATOM 799 O O . ALA A 1 107 ? 11.734 -10.549 0.413 1.00 90.81 107 ALA A O 1
ATOM 800 N N . GLY A 1 108 ? 11.059 -10.722 2.549 1.00 91.44 108 GLY A N 1
ATOM 801 C CA . GLY A 1 108 ? 10.520 -9.369 2.662 1.00 91.44 108 GLY A CA 1
ATOM 802 C C . GLY A 1 108 ? 9.148 -9.185 2.024 1.00 91.44 108 GLY A C 1
ATOM 803 O O . GLY A 1 108 ? 8.749 -8.043 1.813 1.00 91.44 108 GLY A O 1
ATOM 804 N N . ALA A 1 109 ? 8.430 -10.263 1.691 1.00 95.00 109 ALA A N 1
ATOM 805 C CA . ALA A 1 109 ? 7.055 -10.159 1.213 1.00 95.00 109 ALA A CA 1
ATOM 806 C C . ALA A 1 109 ? 6.219 -9.357 2.218 1.00 95.00 109 ALA A C 1
ATOM 808 O O . ALA A 1 109 ? 6.229 -9.660 3.407 1.00 95.00 109 ALA A O 1
ATOM 809 N N . LEU A 1 110 ? 5.512 -8.326 1.766 1.00 95.88 110 L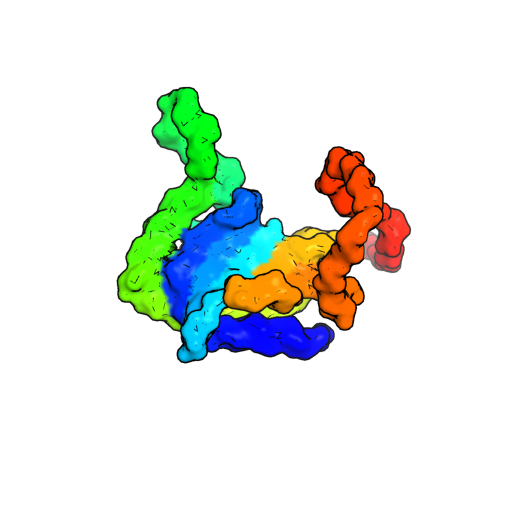EU A N 1
ATOM 810 C CA . LEU A 1 110 ? 4.712 -7.463 2.638 1.00 95.88 110 LEU A CA 1
ATOM 811 C C . LEU A 1 110 ? 3.232 -7.703 2.357 1.00 95.88 110 LEU A C 1
ATOM 813 O O . LEU A 1 110 ? 2.820 -7.729 1.199 1.00 95.88 110 LEU A O 1
ATOM 817 N N . SER A 1 111 ? 2.435 -7.848 3.412 1.00 97.19 111 SER A N 1
ATOM 818 C CA . SER A 1 111 ? 0.976 -7.914 3.325 1.00 97.19 111 SER A CA 1
ATOM 819 C C . SER A 1 111 ? 0.352 -6.934 4.309 1.00 97.19 111 SER A C 1
ATOM 821 O O . SER A 1 111 ? 0.674 -6.978 5.498 1.00 97.19 111 SER A O 1
ATOM 823 N N . VAL A 1 112 ? -0.528 -6.059 3.819 1.00 98.06 112 VAL A N 1
ATOM 824 C CA . VAL A 1 112 ? -1.290 -5.086 4.617 1.00 98.06 112 VAL A CA 1
ATOM 825 C C . VAL A 1 112 ? -2.769 -5.228 4.271 1.00 98.06 112 VAL A C 1
ATOM 827 O O . VAL A 1 112 ? -3.132 -5.262 3.100 1.00 98.06 112 VAL A O 1
ATOM 830 N N . THR A 1 113 ? -3.632 -5.321 5.277 1.00 98.38 113 THR A N 1
ATOM 831 C CA . THR A 1 113 ? -5.080 -5.548 5.131 1.00 98.38 113 THR A CA 1
ATOM 832 C C . THR A 1 113 ? -5.871 -4.470 5.854 1.00 98.38 113 THR A C 1
ATOM 834 O O . THR A 1 113 ? -5.456 -4.029 6.925 1.00 98.38 113 THR A O 1
ATOM 837 N N . TRP A 1 114 ? -6.994 -4.046 5.275 1.00 98.00 114 TRP A N 1
ATOM 838 C CA . TRP A 1 114 ? -7.940 -3.115 5.895 1.00 98.00 114 TRP A CA 1
ATOM 839 C C . TRP A 1 114 ? -9.362 -3.346 5.389 1.00 98.00 114 TRP A C 1
ATOM 841 O O . TRP A 1 114 ? -9.582 -3.895 4.308 1.00 98.00 114 TRP A O 1
ATOM 851 N N . GLU A 1 115 ? -10.348 -2.921 6.171 1.00 93.25 115 GLU A N 1
ATOM 852 C CA . GLU A 1 115 ? -11.753 -3.024 5.779 1.00 93.25 115 GLU A CA 1
ATOM 853 C C . GLU A 1 115 ? -12.171 -1.918 4.791 1.00 93.25 115 GLU A C 1
ATOM 855 O O . GLU A 1 115 ? -11.608 -0.826 4.827 1.00 93.25 115 GLU A O 1
ATOM 860 N N . PRO A 1 116 ? -13.176 -2.156 3.926 1.00 91.50 116 PRO A N 1
ATOM 861 C CA . PRO A 1 116 ? -13.829 -3.440 3.669 1.00 91.50 116 PRO A CA 1
ATOM 862 C C . PRO A 1 116 ? -13.039 -4.272 2.639 1.00 91.50 116 PRO A C 1
ATOM 864 O O . PRO A 1 116 ? -13.023 -3.952 1.454 1.00 91.50 116 PRO A O 1
ATOM 867 N N . GLY A 1 117 ? -12.381 -5.346 3.088 1.00 93.94 117 GLY A N 1
ATOM 868 C CA . GLY A 1 117 ? -11.830 -6.380 2.200 1.00 93.94 117 GLY A CA 1
ATOM 869 C C . GLY A 1 117 ? -10.625 -5.984 1.336 1.00 93.94 117 GLY A C 1
ATOM 870 O O . GLY A 1 117 ? -10.324 -6.682 0.364 1.00 93.94 117 GLY A O 1
ATOM 871 N N . PHE A 1 118 ? -9.922 -4.897 1.657 1.00 98.19 118 PHE A N 1
ATOM 872 C CA . PHE A 1 118 ? -8.710 -4.506 0.944 1.00 98.19 118 PHE A CA 1
ATOM 873 C C . PHE A 1 118 ? -7.485 -5.286 1.420 1.00 98.19 118 PHE A C 1
ATOM 875 O O . PHE A 1 118 ? -7.304 -5.549 2.614 1.00 98.19 118 PHE A O 1
ATOM 882 N N . ARG A 1 119 ? -6.599 -5.609 0.474 1.00 98.38 119 ARG A N 1
ATOM 883 C CA . ARG A 1 119 ? -5.302 -6.227 0.758 1.00 98.38 119 ARG A CA 1
ATOM 884 C C . ARG 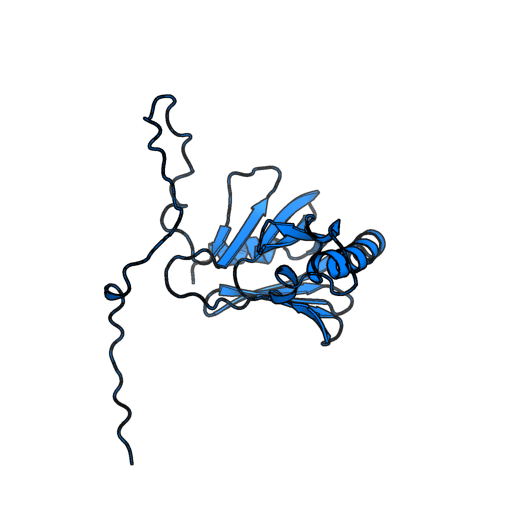A 1 119 ? -4.224 -5.756 -0.209 1.00 98.38 119 ARG A C 1
ATOM 886 O O . ARG A 1 119 ? -4.307 -6.030 -1.402 1.00 98.38 119 ARG A O 1
ATOM 893 N N . LEU A 1 120 ? -3.194 -5.104 0.313 1.00 98.56 120 LEU A N 1
ATOM 894 C CA . LEU A 1 120 ? -1.951 -4.814 -0.394 1.00 98.56 120 LEU A CA 1
ATOM 895 C C . LEU A 1 120 ? -0.977 -5.979 -0.211 1.00 98.56 120 LEU A C 1
ATOM 897 O O . LEU A 1 120 ? -0.705 -6.377 0.918 1.00 98.56 120 LEU A O 1
ATOM 901 N N . GLU A 1 121 ? -0.429 -6.486 -1.309 1.00 98.44 121 GLU A N 1
ATOM 902 C CA . GLU A 1 121 ? 0.629 -7.498 -1.320 1.00 98.44 121 GLU A CA 1
ATOM 903 C C . GLU A 1 121 ? 1.818 -6.988 -2.136 1.00 98.44 121 GLU A C 1
ATOM 905 O O . GLU A 1 121 ? 1.636 -6.502 -3.254 1.00 98.44 121 GLU A O 1
ATOM 910 N N . VAL A 1 122 ? 3.026 -7.115 -1.589 1.00 97.75 122 VAL A N 1
ATOM 911 C CA . VAL A 1 122 ? 4.290 -6.761 -2.249 1.00 97.75 122 VAL A CA 1
ATOM 912 C C . VAL A 1 122 ? 5.120 -8.021 -2.420 1.00 97.75 122 VAL A C 1
ATOM 914 O O . VAL A 1 122 ? 5.301 -8.784 -1.467 1.00 97.75 122 VAL A O 1
ATOM 917 N N . PHE A 1 123 ? 5.645 -8.209 -3.625 1.00 96.88 123 PHE A N 1
ATOM 918 C CA . PHE A 1 123 ? 6.390 -9.387 -4.045 1.00 96.88 123 PHE A CA 1
ATOM 919 C C . PHE A 1 123 ? 7.817 -8.983 -4.428 1.00 96.88 123 PHE A C 1
ATOM 921 O O . PHE A 1 123 ? 8.076 -8.694 -5.593 1.00 96.88 123 PHE A O 1
ATOM 928 N N . PRO A 1 124 ? 8.741 -8.934 -3.456 1.00 94.75 124 PRO A N 1
ATOM 929 C CA . PRO A 1 124 ? 10.177 -8.980 -3.703 1.00 94.75 124 PRO A CA 1
ATOM 930 C C . PRO A 1 124 ? 10.571 -9.944 -4.824 1.00 94.75 124 PRO A C 1
ATOM 932 O O . PRO A 1 124 ? 10.403 -11.155 -4.689 1.00 94.75 124 PRO A O 1
ATOM 935 N N . ASP A 1 125 ? 11.097 -9.409 -5.922 1.00 94.00 125 ASP A N 1
ATOM 936 C CA . ASP A 1 125 ? 11.494 -10.175 -7.110 1.00 94.00 125 ASP A CA 1
ATOM 937 C C . ASP A 1 125 ? 12.940 -9.907 -7.559 1.00 94.00 125 ASP A C 1
ATOM 939 O O . ASP A 1 125 ? 13.478 -10.634 -8.393 1.00 94.00 125 ASP A O 1
ATOM 943 N N . CYS A 1 126 ? 13.597 -8.905 -6.975 1.00 88.19 126 CYS A N 1
ATOM 944 C CA . CYS A 1 126 ? 14.994 -8.588 -7.246 1.00 88.19 126 CYS A CA 1
ATOM 945 C C . CYS A 1 126 ? 15.949 -9.421 -6.372 1.00 88.19 126 CYS A C 1
ATOM 947 O O . CYS A 1 126 ? 15.701 -9.668 -5.193 1.00 88.19 126 CYS A O 1
ATOM 949 N N . SER A 1 127 ? 17.102 -9.804 -6.920 1.00 87.06 127 SER A N 1
ATOM 950 C CA . SER A 1 127 ? 18.232 -10.314 -6.132 1.00 87.06 127 SER A CA 1
ATOM 951 C C . SER A 1 127 ? 19.167 -9.179 -5.696 1.00 87.06 127 SER A C 1
ATOM 953 O O . SER A 1 127 ? 19.250 -8.144 -6.353 1.00 87.06 127 SER A O 1
ATOM 955 N N . GLY A 1 128 ? 19.940 -9.394 -4.628 1.00 85.19 128 GLY A N 1
ATOM 956 C CA . GLY A 1 128 ? 20.965 -8.447 -4.169 1.00 85.19 128 GLY A CA 1
ATOM 957 C C . GLY A 1 128 ? 20.445 -7.395 -3.184 1.00 85.19 128 GLY A C 1
ATOM 958 O O . GLY A 1 128 ? 19.497 -7.639 -2.442 1.00 85.19 128 GLY A O 1
ATOM 959 N N . HIS A 1 129 ? 21.102 -6.233 -3.145 1.00 84.75 129 HIS A N 1
ATOM 960 C CA . HIS A 1 129 ? 20.838 -5.152 -2.180 1.00 84.75 129 HIS A CA 1
ATOM 961 C C . HIS A 1 129 ? 19.967 -4.016 -2.747 1.00 84.75 129 HIS A C 1
ATOM 963 O O . HIS A 1 129 ? 20.050 -2.875 -2.294 1.00 84.75 129 HIS A O 1
ATOM 969 N N . ILE A 1 130 ? 19.144 -4.319 -3.751 1.00 88.81 130 ILE A N 1
ATOM 970 C CA . ILE A 1 130 ? 18.235 -3.352 -4.375 1.00 88.81 130 ILE A CA 1
ATOM 971 C C . ILE A 1 130 ? 17.034 -3.141 -3.454 1.00 88.81 130 ILE A C 1
ATOM 973 O O . ILE A 1 130 ? 16.375 -4.106 -3.084 1.00 88.81 130 ILE A O 1
ATOM 977 N N . GLU A 1 131 ? 16.755 -1.889 -3.085 1.00 91.44 131 GLU A N 1
ATOM 978 C CA . GLU A 1 131 ? 15.609 -1.511 -2.248 1.00 91.44 131 GLU A CA 1
ATOM 979 C C . GLU A 1 131 ? 14.287 -1.897 -2.926 1.00 91.44 131 GLU A C 1
ATOM 981 O O . GLU A 1 131 ? 13.945 -1.393 -3.984 1.00 91.44 131 GLU A O 1
ATOM 986 N N . MET A 1 132 ? 13.530 -2.786 -2.299 1.00 94.06 132 MET A N 1
ATOM 987 C CA . MET A 1 132 ? 12.286 -3.355 -2.818 1.00 94.06 132 MET A CA 1
ATOM 988 C C . MET A 1 132 ? 11.067 -2.596 -2.312 1.00 94.06 132 MET A C 1
ATOM 990 O O . MET A 1 132 ? 10.117 -2.336 -3.050 1.00 94.06 132 MET A O 1
ATOM 994 N N . TRP A 1 133 ? 11.097 -2.218 -1.039 1.00 94.75 133 TRP A N 1
ATOM 995 C CA . TRP A 1 133 ? 10.131 -1.314 -0.437 1.00 94.75 133 TRP A CA 1
ATOM 996 C C . TRP A 1 133 ? 10.773 -0.565 0.719 1.00 94.75 133 TRP A C 1
ATOM 998 O O . TRP A 1 133 ? 11.786 -0.996 1.281 1.00 94.75 133 TRP A O 1
ATOM 1008 N N . ARG A 1 134 ? 10.169 0.566 1.084 1.00 93.31 134 ARG A N 1
ATOM 1009 C CA . ARG A 1 134 ? 10.568 1.315 2.272 1.00 93.31 134 ARG A CA 1
ATOM 1010 C C . ARG A 1 134 ? 9.397 1.949 2.996 1.00 93.31 134 ARG A C 1
ATOM 1012 O O . ARG A 1 134 ? 8.458 2.396 2.345 1.00 93.31 134 ARG A O 1
ATOM 1019 N N . THR A 1 135 ? 9.494 2.054 4.315 1.00 92.25 135 THR A N 1
ATOM 1020 C CA . THR A 1 135 ? 8.587 2.846 5.148 1.00 92.25 135 THR A CA 1
ATOM 1021 C C . THR A 1 135 ? 9.329 3.988 5.825 1.00 92.25 135 THR A C 1
ATOM 1023 O O . THR A 1 135 ? 10.505 3.863 6.165 1.00 92.25 135 THR A O 1
ATOM 1026 N N . PHE A 1 136 ? 8.668 5.128 5.992 1.00 90.44 136 PHE A N 1
ATOM 1027 C CA . PHE A 1 136 ? 9.240 6.284 6.678 1.00 90.44 136 PHE A CA 1
ATOM 1028 C C . PHE A 1 136 ? 8.154 7.241 7.149 1.00 90.44 136 PHE A C 1
ATOM 1030 O O . PHE A 1 136 ? 7.069 7.295 6.570 1.00 90.44 136 PHE A O 1
ATOM 1037 N N . ARG A 1 137 ? 8.442 8.017 8.193 1.00 90.38 137 ARG A N 1
ATOM 1038 C CA . ARG A 1 137 ? 7.536 9.066 8.664 1.00 90.38 137 ARG A CA 1
ATOM 1039 C C . ARG A 1 137 ? 7.842 10.357 7.912 1.00 90.38 137 ARG A C 1
ATOM 1041 O O . ARG A 1 137 ? 8.993 10.769 7.791 1.00 90.38 137 ARG A O 1
ATOM 1048 N N . LEU A 1 138 ? 6.805 11.022 7.406 1.00 84.94 138 LEU A N 1
ATOM 1049 C CA . LEU A 1 138 ? 6.984 12.249 6.621 1.00 84.94 138 LEU A CA 1
ATOM 1050 C C . LEU A 1 138 ? 7.515 13.416 7.462 1.00 84.94 138 LEU A C 1
ATOM 1052 O O . LEU A 1 138 ? 8.198 14.285 6.933 1.00 84.94 138 LEU A O 1
ATOM 1056 N N . ALA A 1 139 ? 7.201 13.442 8.760 1.00 81.94 139 ALA A N 1
ATOM 1057 C CA . ALA A 1 139 ? 7.592 14.531 9.651 1.00 81.94 139 ALA A CA 1
ATOM 1058 C C . ALA A 1 139 ? 9.080 14.506 10.032 1.00 81.94 139 ALA A C 1
ATOM 1060 O O . ALA A 1 139 ? 9.655 15.564 10.277 1.00 81.94 139 ALA A O 1
ATOM 1061 N N . ASP A 1 140 ? 9.691 13.321 10.111 1.00 69.25 140 ASP A N 1
ATOM 1062 C CA . ASP A 1 140 ? 11.074 13.174 10.563 1.00 69.25 140 ASP A CA 1
ATOM 1063 C C . ASP A 1 140 ? 12.061 12.911 9.423 1.00 69.25 140 ASP A C 1
ATOM 1065 O O . ASP A 1 140 ? 13.231 13.231 9.611 1.00 69.25 140 ASP A O 1
ATOM 1069 N N . GLY A 1 141 ? 11.618 12.401 8.260 1.00 61.47 141 GLY A N 1
ATOM 1070 C CA . GLY A 1 141 ? 12.348 12.317 6.979 1.00 61.47 141 GLY A CA 1
ATOM 1071 C C . GLY A 1 141 ? 13.727 11.636 7.004 1.00 61.47 141 GLY A C 1
ATOM 1072 O O . GLY A 1 141 ? 14.383 11.521 5.973 1.00 61.47 141 GLY A O 1
ATOM 1073 N N . ALA A 1 142 ? 14.192 11.225 8.179 1.00 63.00 142 ALA A N 1
ATOM 1074 C CA . ALA A 1 142 ? 15.552 10.803 8.462 1.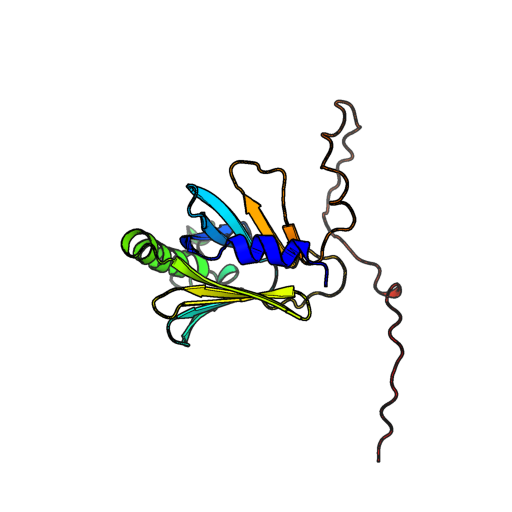00 63.00 142 ALA A CA 1
ATOM 1075 C C . ALA A 1 142 ? 15.599 9.317 8.802 1.00 63.00 142 ALA A C 1
ATOM 1077 O O . ALA A 1 142 ? 16.623 8.671 8.580 1.00 63.00 142 ALA A O 1
ATOM 1078 N N . ARG A 1 143 ? 14.498 8.756 9.324 1.00 78.19 143 ARG A N 1
ATOM 1079 C CA . ARG A 1 143 ? 14.418 7.333 9.640 1.00 78.19 143 ARG A CA 1
ATOM 1080 C C . ARG A 1 143 ? 13.576 6.615 8.602 1.00 78.19 143 ARG A C 1
ATOM 1082 O O . ARG A 1 143 ? 12.350 6.677 8.606 1.00 78.19 143 ARG A O 1
ATOM 1089 N N . HIS A 1 144 ? 14.276 5.943 7.701 1.00 83.75 144 HIS A N 1
ATOM 1090 C CA . HIS A 1 144 ? 13.678 5.066 6.710 1.00 83.75 144 HIS A CA 1
ATOM 1091 C C . HIS A 1 144 ? 13.968 3.626 7.093 1.00 83.75 144 HIS A C 1
ATOM 1093 O O . HIS A 1 144 ? 15.073 3.305 7.528 1.00 83.75 144 HIS A O 1
ATOM 1099 N N . TYR A 1 145 ? 12.989 2.765 6.875 1.00 86.75 145 TYR A N 1
ATOM 1100 C CA . TYR A 1 145 ? 13.150 1.332 6.974 1.00 86.75 145 TYR A CA 1
ATOM 1101 C C . TYR A 1 145 ? 13.005 0.740 5.587 1.00 86.75 145 TYR A C 1
ATOM 1103 O O . TYR A 1 145 ? 11.950 0.870 4.981 1.00 86.75 145 TYR A O 1
ATOM 1111 N N . THR A 1 146 ? 14.056 0.117 5.069 1.00 89.50 146 THR A N 1
ATOM 1112 C CA . THR A 1 146 ? 14.071 -0.468 3.728 1.00 89.50 146 THR A CA 1
ATOM 1113 C C . THR A 1 146 ? 14.158 -1.985 3.806 1.00 89.50 146 THR A C 1
ATOM 1115 O O . THR A 1 146 ? 14.856 -2.525 4.662 1.00 89.50 146 THR A O 1
ATOM 1118 N N . TYR A 1 147 ? 13.531 -2.677 2.862 1.00 89.44 147 TYR A N 1
ATOM 1119 C CA . TYR A 1 147 ? 13.860 -4.066 2.570 1.00 89.44 147 TYR A CA 1
ATOM 1120 C C . TYR A 1 147 ? 14.521 -4.174 1.189 1.00 89.44 147 TYR A C 1
ATOM 1122 O O . TYR A 1 147 ? 13.990 -3.587 0.250 1.00 89.44 147 TYR A O 1
ATOM 1130 N N . PRO A 1 148 ? 15.631 -4.919 1.038 1.00 87.69 148 PRO A N 1
ATOM 1131 C CA . PRO A 1 148 ? 16.449 -5.440 2.123 1.00 87.69 148 PRO A CA 1
ATOM 1132 C C . PRO A 1 148 ? 17.003 -4.291 2.977 1.00 87.69 148 PRO A C 1
ATOM 1134 O O . PRO A 1 148 ? 17.091 -3.136 2.545 1.00 87.69 148 PRO A O 1
ATOM 1137 N N . ALA A 1 149 ? 17.361 -4.621 4.215 1.00 83.56 149 ALA A N 1
ATOM 1138 C CA . ALA A 1 149 ? 18.078 -3.711 5.092 1.00 83.56 149 ALA A CA 1
ATOM 1139 C C . ALA A 1 149 ? 19.329 -3.208 4.369 1.00 83.56 149 ALA A C 1
ATOM 1141 O O . ALA A 1 149 ? 20.150 -4.029 3.940 1.00 83.56 149 ALA A O 1
ATOM 1142 N N . ARG A 1 150 ? 19.518 -1.891 4.247 1.00 70.38 150 ARG A N 1
ATOM 1143 C CA . ARG A 1 150 ? 20.835 -1.418 3.827 1.00 70.38 150 ARG A CA 1
ATOM 1144 C C . ARG A 1 150 ? 21.803 -1.569 4.994 1.00 70.38 150 ARG A C 1
ATOM 1146 O O . ARG A 1 150 ? 21.492 -1.205 6.126 1.00 70.38 150 ARG A O 1
ATOM 1153 N N . LEU A 1 151 ? 22.986 -2.106 4.712 1.00 54.16 151 LEU A N 1
ATOM 1154 C CA . LEU A 1 151 ? 24.041 -2.264 5.715 1.00 54.16 151 LEU A CA 1
ATOM 1155 C C . LEU A 1 151 ? 24.561 -0.906 6.234 1.00 54.16 151 LEU A C 1
ATOM 1157 O O . LEU A 1 151 ? 25.123 -0.861 7.324 1.00 54.16 151 LEU A O 1
ATOM 1161 N N . ASP A 1 152 ? 24.330 0.188 5.497 1.00 52.16 152 ASP A N 1
ATOM 1162 C CA . ASP A 1 152 ? 24.743 1.556 5.841 1.00 52.16 152 ASP A CA 1
ATOM 1163 C C . ASP A 1 152 ? 23.776 2.295 6.793 1.00 52.16 152 ASP A C 1
ATOM 1165 O O . ASP A 1 152 ? 24.173 3.263 7.431 1.00 52.16 152 ASP A O 1
ATOM 1169 N N . GLN A 1 153 ? 22.543 1.812 6.998 1.00 48.00 153 GLN A N 1
ATOM 1170 C CA . GLN A 1 153 ? 21.528 2.475 7.842 1.00 48.00 153 GLN A CA 1
ATOM 1171 C C . GLN A 1 153 ? 21.825 2.455 9.353 1.00 48.00 153 GLN A C 1
ATOM 1173 O O . GLN A 1 153 ? 21.041 2.979 10.146 1.00 48.00 153 GLN A O 1
ATOM 1178 N N . ARG A 1 154 ? 22.946 1.860 9.784 1.00 42.81 154 ARG A N 1
ATOM 1179 C CA . ARG A 1 154 ? 23.400 1.921 11.185 1.00 42.81 154 ARG A CA 1
ATOM 1180 C C . ARG A 1 154 ? 24.147 3.205 11.527 1.00 42.81 154 ARG A C 1
ATOM 1182 O O . ARG A 1 154 ? 24.278 3.516 12.707 1.00 42.81 154 ARG A O 1
ATOM 1189 N N . GLU A 1 155 ? 24.574 3.966 10.531 1.00 39.69 155 GLU A N 1
ATOM 1190 C CA . GLU A 1 155 ? 25.184 5.271 10.730 1.00 39.69 155 GLU A CA 1
ATOM 1191 C C . GLU A 1 155 ? 24.263 6.282 10.061 1.00 39.69 155 GLU A C 1
ATOM 1193 O O . GLU A 1 155 ? 24.079 6.262 8.847 1.00 39.69 155 GLU A O 1
ATOM 1198 N N . GLY A 1 156 ? 23.581 7.102 10.869 1.00 36.97 156 GLY A N 1
ATOM 1199 C CA . GLY A 1 156 ? 22.668 8.122 10.359 1.00 36.97 156 GLY A CA 1
ATOM 1200 C C . GLY A 1 156 ? 23.326 8.889 9.218 1.00 36.97 156 GLY A C 1
ATOM 1201 O O . GLY A 1 156 ? 24.525 9.155 9.285 1.00 36.97 156 GLY A O 1
ATOM 1202 N N . CYS A 1 157 ? 22.552 9.207 8.179 1.00 37.53 157 CYS A N 1
ATOM 1203 C CA . CYS A 1 157 ? 23.006 9.998 7.044 1.00 37.53 157 CYS A CA 1
ATOM 1204 C C . CYS A 1 157 ? 23.564 11.326 7.575 1.00 37.53 157 CYS A C 1
ATOM 1206 O O . CYS A 1 157 ? 22.826 12.289 7.785 1.00 37.53 157 CYS A O 1
ATOM 1208 N N . ALA A 1 158 ? 24.860 11.357 7.881 1.00 44.59 158 ALA A N 1
ATOM 1209 C CA . ALA A 1 158 ? 25.527 12.560 8.312 1.00 44.59 158 ALA A CA 1
ATOM 1210 C C . ALA A 1 158 ? 25.455 13.513 7.118 1.00 44.59 158 ALA A C 1
ATOM 1212 O O . ALA A 1 158 ? 25.749 13.091 5.993 1.00 44.59 158 ALA A O 1
ATOM 1213 N N . PRO A 1 159 ? 25.025 14.769 7.312 1.00 42.62 159 PRO A N 1
ATOM 1214 C CA . PRO A 1 159 ? 25.055 15.732 6.230 1.00 42.62 159 PRO A CA 1
ATOM 1215 C C . PRO A 1 159 ? 26.486 15.791 5.699 1.00 42.62 159 PRO A C 1
ATOM 1217 O O . PRO A 1 159 ? 27.436 15.923 6.476 1.00 42.62 159 PRO A O 1
ATOM 1220 N N . THR A 1 160 ? 26.639 15.659 4.381 1.00 45.38 160 THR A N 1
ATOM 1221 C CA . THR A 1 160 ? 27.928 15.827 3.714 1.00 45.38 160 THR A CA 1
ATOM 1222 C C . THR A 1 160 ? 28.554 17.129 4.218 1.00 45.38 160 THR A C 1
ATOM 1224 O O . THR A 1 160 ? 27.885 18.167 4.156 1.00 45.38 160 THR A O 1
ATOM 1227 N N . PRO A 1 161 ? 29.793 17.121 4.745 1.00 46.50 161 PRO A N 1
ATOM 1228 C CA . PRO A 1 161 ? 30.428 18.355 5.175 1.00 46.50 161 PRO A CA 1
ATOM 1229 C C . PRO A 1 161 ? 30.453 19.333 3.999 1.00 46.50 161 PRO A C 1
ATOM 1231 O O . PRO A 1 161 ? 30.825 18.974 2.877 1.00 46.50 161 PRO A O 1
ATOM 1234 N N . ALA A 1 162 ? 30.008 20.564 4.255 1.00 40.09 162 ALA A N 1
ATOM 1235 C CA . ALA A 1 162 ? 29.996 21.628 3.264 1.00 40.09 162 ALA A CA 1
ATOM 1236 C C . ALA A 1 162 ? 31.420 21.811 2.709 1.00 40.09 162 ALA A C 1
ATOM 1238 O O . ALA A 1 162 ? 32.312 22.256 3.429 1.00 40.09 162 ALA A O 1
ATOM 1239 N N . GLY A 1 163 ? 31.636 21.421 1.449 1.00 54.50 163 GLY A N 1
ATOM 1240 C CA . GLY A 1 163 ? 32.936 21.522 0.777 1.00 54.50 163 GLY A CA 1
ATOM 1241 C C . GLY A 1 163 ? 33.438 20.259 0.070 1.00 54.50 163 GLY A C 1
ATOM 1242 O O . GLY A 1 163 ? 34.499 20.320 -0.546 1.00 54.50 163 GLY A O 1
ATOM 1243 N N . ALA A 1 164 ? 32.719 19.131 0.111 1.00 45.12 164 ALA A N 1
ATOM 1244 C CA . ALA A 1 164 ? 33.094 17.973 -0.705 1.00 45.12 164 ALA A CA 1
ATOM 1245 C C . ALA A 1 164 ? 32.930 18.283 -2.214 1.00 45.12 164 ALA A C 1
ATOM 1247 O O . ALA A 1 164 ? 31.907 18.851 -2.609 1.00 45.12 164 ALA A O 1
ATOM 1248 N N . PRO A 1 165 ? 33.913 17.938 -3.068 1.00 43.75 165 PRO A N 1
ATOM 1249 C CA . PRO A 1 165 ? 33.848 18.218 -4.498 1.00 43.75 165 PRO A CA 1
ATOM 1250 C C . PRO A 1 165 ? 32.681 17.467 -5.147 1.00 43.75 165 PRO A C 1
ATOM 1252 O O . PRO A 1 165 ? 32.533 16.254 -4.998 1.00 43.75 165 PRO A O 1
ATOM 1255 N N . VAL A 1 166 ? 31.853 18.207 -5.887 1.00 43.69 166 VAL A N 1
ATOM 1256 C CA . VAL A 1 166 ? 30.755 17.657 -6.686 1.00 43.69 166 VAL A CA 1
ATOM 1257 C C . VAL A 1 166 ? 31.364 16.924 -7.876 1.00 43.69 166 VAL A C 1
ATOM 1259 O O . VAL A 1 166 ? 31.718 17.536 -8.882 1.00 43.69 166 VAL A O 1
ATOM 1262 N N . HIS A 1 167 ? 31.498 15.604 -7.777 1.00 39.28 167 HIS A N 1
ATOM 1263 C CA . HIS A 1 167 ? 31.654 14.785 -8.969 1.00 39.28 167 HIS A CA 1
ATOM 1264 C C . HIS A 1 167 ? 30.288 14.705 -9.650 1.00 39.28 167 HIS A C 1
ATOM 1266 O O . HIS A 1 167 ? 29.338 14.144 -9.110 1.00 39.28 167 HIS A O 1
ATOM 1272 N N . THR A 1 168 ? 30.181 15.301 -10.834 1.00 39.31 168 THR A N 1
ATOM 1273 C CA . THR A 1 168 ? 29.054 15.117 -11.750 1.00 39.31 168 THR A CA 1
ATOM 1274 C C . THR A 1 168 ? 28.979 13.649 -12.160 1.00 39.31 168 THR A C 1
ATOM 1276 O O . THR A 1 168 ? 29.609 13.235 -13.130 1.00 39.31 168 THR A O 1
ATOM 1279 N N . ALA A 1 169 ? 28.230 12.853 -11.402 1.00 37.66 169 ALA A N 1
ATOM 1280 C CA . ALA A 1 169 ? 27.835 11.510 -11.788 1.00 37.66 169 ALA A CA 1
ATOM 1281 C C . ALA A 1 169 ? 26.634 11.618 -12.734 1.00 37.66 169 ALA A C 1
ATOM 1283 O O . ALA A 1 169 ? 25.496 11.830 -12.319 1.00 37.66 169 ALA A O 1
ATOM 1284 N N . THR A 1 170 ? 26.902 11.521 -14.032 1.00 40.09 170 THR A N 1
ATOM 1285 C CA . THR A 1 170 ? 25.889 11.187 -15.032 1.00 40.09 170 THR A CA 1
ATOM 1286 C C . THR A 1 170 ? 25.739 9.665 -15.007 1.00 40.09 170 THR A C 1
ATOM 1288 O O . THR A 1 170 ? 26.693 8.962 -15.317 1.00 40.09 170 THR A O 1
ATOM 1291 N N . GLY A 1 171 ? 24.567 9.162 -14.611 1.00 31.28 171 GLY A N 1
ATOM 1292 C CA . GLY A 1 171 ? 24.226 7.736 -14.677 1.00 31.28 171 GLY A CA 1
ATOM 1293 C C . GLY A 1 171 ? 24.164 7.043 -13.317 1.00 31.28 171 GLY A C 1
ATOM 1294 O O . GLY A 1 171 ? 25.160 6.543 -12.806 1.00 31.28 171 GLY A O 1
ATOM 1295 N N . THR A 1 172 ? 22.965 6.972 -12.742 1.00 37.38 172 THR A N 1
ATOM 1296 C CA . THR A 1 172 ? 22.656 6.064 -11.634 1.00 37.38 172 THR A CA 1
ATOM 1297 C C . THR A 1 172 ? 22.306 4.701 -12.230 1.00 37.38 172 THR A C 1
ATOM 1299 O O . THR A 1 172 ? 21.151 4.433 -12.539 1.00 37.38 172 THR A O 1
ATOM 1302 N N . SER A 1 173 ? 23.319 3.861 -12.433 1.00 34.00 173 SER A N 1
ATOM 1303 C CA . SER A 1 173 ? 23.153 2.413 -12.568 1.00 34.00 173 SER A CA 1
ATOM 1304 C C . SER A 1 173 ? 23.886 1.779 -11.396 1.00 34.00 173 SER A C 1
ATOM 1306 O O . SER A 1 173 ? 25.107 1.890 -11.284 1.00 34.00 173 SER A O 1
ATOM 1308 N N . CYS A 1 174 ? 23.142 1.178 -10.473 1.00 34.75 174 CYS A N 1
ATOM 1309 C CA . CYS A 1 174 ? 23.712 0.301 -9.461 1.00 34.75 174 CYS A CA 1
ATOM 1310 C C . CYS A 1 174 ? 23.907 -1.078 -10.098 1.00 34.75 174 CYS A C 1
ATOM 1312 O O . CYS A 1 174 ? 23.180 -2.014 -9.773 1.00 34.75 174 CYS A O 1
ATOM 1314 N N . ASP A 1 175 ? 24.851 -1.188 -11.034 1.00 30.48 175 ASP A N 1
ATOM 1315 C CA . ASP A 1 175 ? 25.266 -2.483 -11.562 1.00 30.48 175 ASP A CA 1
ATOM 1316 C C . ASP A 1 175 ? 25.994 -3.240 -10.447 1.00 30.48 175 ASP A C 1
ATOM 1318 O O . ASP A 1 175 ? 27.117 -2.915 -10.057 1.00 30.48 175 ASP A O 1
ATOM 1322 N N . VAL A 1 176 ? 25.305 -4.225 -9.877 1.00 41.81 176 VAL A N 1
ATOM 1323 C CA . VAL A 1 176 ? 25.905 -5.222 -8.994 1.00 41.81 176 VAL A CA 1
ATOM 1324 C C . VAL A 1 176 ? 26.657 -6.209 -9.880 1.00 41.81 176 VAL A C 1
ATOM 1326 O O . VAL A 1 176 ? 26.084 -6.729 -10.833 1.00 41.81 176 VAL A O 1
ATOM 1329 N N . ASP A 1 177 ? 27.921 -6.480 -9.559 1.00 37.06 177 ASP A N 1
ATOM 1330 C CA . ASP A 1 177 ? 28.724 -7.504 -10.231 1.00 37.06 177 ASP A CA 1
ATOM 1331 C C . ASP A 1 177 ? 28.063 -8.894 -10.062 1.00 37.06 177 ASP A C 1
ATOM 1333 O O . ASP A 1 177 ? 28.016 -9.412 -8.931 1.00 37.06 177 ASP A O 1
ATOM 1337 N N . PRO A 1 178 ? 27.539 -9.510 -11.144 1.00 42.41 178 PRO A N 1
ATOM 1338 C CA . PRO A 1 178 ? 26.844 -10.792 -11.072 1.00 42.41 178 PRO A CA 1
ATOM 1339 C C . PRO A 1 178 ? 27.757 -11.952 -10.641 1.00 42.41 178 PRO A C 1
ATOM 1341 O O . PRO A 1 178 ? 27.243 -12.983 -10.202 1.00 42.41 178 PRO A O 1
ATOM 1344 N N . ASP A 1 179 ? 29.086 -11.796 -10.676 1.00 40.81 179 ASP A N 1
ATOM 1345 C CA . ASP A 1 179 ? 30.032 -12.859 -10.311 1.00 40.81 179 ASP A CA 1
ATOM 1346 C C . ASP A 1 179 ? 30.225 -13.024 -8.791 1.00 40.81 179 ASP A C 1
ATOM 1348 O O 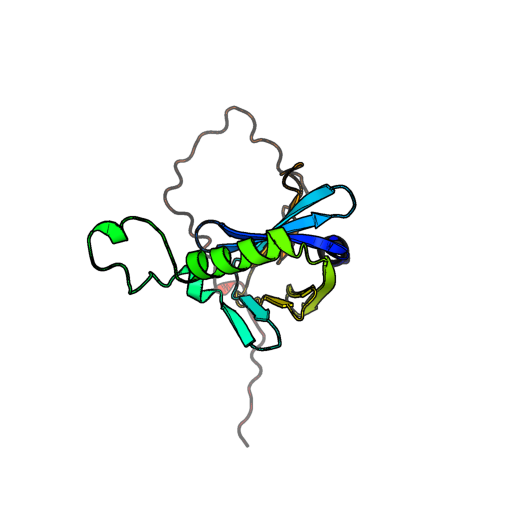. ASP A 1 179 ? 30.890 -13.960 -8.331 1.00 40.81 179 ASP A O 1
ATOM 1352 N N . THR A 1 180 ? 29.596 -12.170 -7.976 1.00 45.03 180 THR A N 1
ATOM 1353 C CA . THR A 1 180 ? 29.753 -12.203 -6.510 1.00 45.03 180 THR A CA 1
ATOM 1354 C C . THR A 1 180 ? 28.842 -13.231 -5.817 1.00 45.03 180 THR A C 1
ATOM 1356 O O . THR A 1 180 ? 29.029 -13.526 -4.635 1.00 45.03 180 THR A O 1
ATOM 1359 N N . ILE A 1 181 ? 27.878 -13.840 -6.523 1.00 38.41 181 ILE A N 1
ATOM 1360 C CA . ILE A 1 181 ? 26.963 -14.842 -5.949 1.00 38.41 181 ILE A CA 1
ATOM 1361 C C . ILE A 1 181 ? 27.270 -16.232 -6.525 1.00 38.41 181 ILE A C 1
ATOM 1363 O O . ILE A 1 181 ? 26.668 -16.683 -7.496 1.00 38.41 181 ILE A O 1
ATOM 1367 N N . ARG A 1 182 ? 28.183 -16.971 -5.881 1.00 32.84 182 ARG A N 1
ATOM 1368 C CA . ARG A 1 182 ? 28.320 -18.420 -6.110 1.00 32.84 182 ARG A CA 1
ATOM 1369 C C . ARG A 1 182 ? 27.272 -19.174 -5.292 1.00 32.84 182 ARG A C 1
ATOM 1371 O O . ARG A 1 182 ? 27.495 -19.460 -4.118 1.00 32.84 182 ARG A O 1
ATOM 1378 N N . LEU A 1 183 ? 26.147 -19.524 -5.910 1.00 32.56 183 LEU A N 1
ATOM 1379 C CA . LEU A 1 183 ? 25.250 -20.546 -5.362 1.00 32.56 183 LEU A CA 1
ATOM 1380 C C . LEU A 1 183 ? 25.845 -21.943 -5.632 1.00 32.56 183 LEU A C 1
ATOM 1382 O O . LEU A 1 183 ? 26.353 -22.177 -6.733 1.00 32.56 183 LEU A O 1
ATOM 1386 N N . PRO A 1 184 ? 25.806 -22.889 -4.674 1.00 32.69 184 PRO A N 1
ATOM 1387 C CA . PRO A 1 184 ? 26.160 -24.274 -4.955 1.00 32.69 184 PRO A CA 1
ATOM 1388 C C . PRO A 1 184 ? 25.131 -24.866 -5.927 1.00 32.69 184 PRO A C 1
ATOM 1390 O O . PRO A 1 184 ? 23.947 -24.975 -5.610 1.00 32.69 184 PRO A O 1
ATOM 1393 N N . TRP A 1 185 ? 25.586 -25.234 -7.125 1.00 29.97 185 TRP A N 1
ATOM 1394 C CA . TRP A 1 185 ? 24.792 -25.985 -8.093 1.00 29.97 185 TRP A CA 1
ATOM 1395 C C . TRP A 1 185 ? 24.389 -27.339 -7.494 1.00 29.97 185 TRP A C 1
ATOM 1397 O O . TRP A 1 185 ? 25.249 -28.123 -7.095 1.00 29.97 185 TRP A O 1
ATOM 1407 N N . VAL A 1 186 ? 23.086 -27.620 -7.446 1.00 33.78 186 VAL A N 1
ATOM 1408 C CA . VAL A 1 186 ? 22.549 -28.965 -7.199 1.00 33.78 186 VAL A CA 1
ATOM 1409 C C . VAL A 1 186 ? 22.258 -29.587 -8.562 1.00 33.78 186 VAL A C 1
ATOM 1411 O O . VAL A 1 186 ? 21.332 -29.166 -9.256 1.00 33.78 186 VAL A O 1
ATOM 1414 N N . GLU A 1 187 ? 23.062 -30.570 -8.966 1.00 33.38 187 GLU A N 1
ATOM 1415 C CA . GLU A 1 187 ? 22.774 -31.396 -10.140 1.00 33.38 187 GLU A CA 1
ATOM 1416 C C . GLU A 1 187 ? 21.549 -32.274 -9.856 1.00 33.38 187 GLU A C 1
ATOM 1418 O O . GLU A 1 187 ? 21.598 -33.209 -9.056 1.00 33.38 187 GLU A O 1
ATOM 1423 N N . TYR A 1 188 ? 20.435 -31.992 -10.530 1.00 32.59 188 TYR A N 1
ATOM 1424 C CA . TYR A 1 188 ? 19.326 -32.936 -10.615 1.00 32.59 188 TYR A CA 1
ATOM 1425 C C . TYR A 1 188 ? 19.674 -34.019 -11.641 1.00 32.59 188 TYR A C 1
ATOM 1427 O O . TYR A 1 188 ? 19.626 -33.797 -12.853 1.00 32.59 188 TYR A O 1
ATOM 1435 N N . GLY A 1 189 ? 20.033 -35.201 -11.137 1.00 38.94 189 GLY A N 1
ATOM 1436 C CA . GLY A 1 189 ? 20.169 -36.416 -11.932 1.00 38.94 189 GLY A CA 1
ATOM 1437 C C . GLY A 1 189 ? 18.834 -36.802 -12.573 1.00 38.94 189 GLY A C 1
ATOM 1438 O O . GLY A 1 189 ? 17.796 -36.834 -11.914 1.00 38.94 189 GLY A O 1
ATOM 1439 N N . ARG A 1 190 ? 18.869 -37.082 -13.877 1.00 42.00 190 ARG A N 1
ATOM 1440 C CA . ARG A 1 190 ? 17.750 -37.668 -14.621 1.00 42.00 190 ARG A CA 1
ATOM 1441 C C . ARG A 1 190 ? 17.624 -39.145 -14.242 1.00 42.00 190 ARG A C 1
ATOM 1443 O O . ARG A 1 190 ? 18.612 -39.871 -14.331 1.00 42.00 190 ARG A O 1
ATOM 1450 N N . THR A 1 191 ? 16.429 -39.559 -13.830 1.00 57.78 191 THR A N 1
ATOM 1451 C CA . THR A 1 191 ? 15.990 -40.965 -13.821 1.00 57.78 191 THR A CA 1
ATOM 1452 C C . THR A 1 191 ? 15.708 -41.455 -15.229 1.00 57.78 191 THR A C 1
ATOM 1454 O O . THR A 1 191 ? 15.150 -40.641 -16.003 1.00 57.78 191 THR A O 1
#